Protein AF-A0A086KXJ9-F1 (afdb_monomer)

Organism: NCBI:txid943167

pLDDT: mean 74.33, std 28.57, range [24.48, 98.75]

Foldseek 3Di:
DVVLVVVLVVVLVVQLVLQVDPDDDDDDDDDDDDDDDDDDDDDDDDDDDDDDDDDDDDDDDDDDDDDDDDDDDDDDDDDDDDDDDDDDDDDPPPPPPPVVVVPDPFQWDWDWQWFLVVADAQAWDWGQDLPNPATWIWHQHNVGDIWIWGQADQPHGQGQNPFGQDNQCWTAGPPSRFIARRACQDGPGDPHQFGIGTWDWDQDPRIIITGHHSDHDRGDDAALAFADQDDDAAEAEAEEQESSSVSSLSSCRNSPPNHAYEYEYLAQAHRFYPVVCVVDVPDDGVNGHSDHPCRCCPGSVYHYHYNWDFPDADPVQQWTDTPDPDDIDHGDD

Solvent-accessible surface area (backbone atoms only — not comparable to full-atom values): 20576 Å² total; per-residue (Å²): 128,70,68,67,64,57,48,47,54,52,51,39,50,54,53,50,47,60,62,69,59,93,65,83,86,74,84,88,77,88,85,84,84,87,88,88,88,86,88,84,88,89,84,81,90,80,88,81,82,88,84,88,80,90,84,86,89,82,88,87,88,86,83,89,84,88,85,88,86,83,88,82,87,85,88,86,87,84,92,82,90,86,84,88,81,90,76,83,81,80,80,74,80,72,75,80,74,57,88,75,70,76,78,70,75,72,67,57,44,84,39,78,76,45,52,55,85,80,56,53,64,59,36,57,39,71,41,71,35,79,91,62,78,32,53,31,24,43,35,22,39,78,91,58,55,70,37,28,29,36,22,29,37,42,64,84,56,50,57,41,50,72,29,47,73,47,96,81,56,26,42,30,29,69,85,69,54,28,22,27,33,45,80,76,11,38,51,77,36,38,77,34,85,37,25,26,30,58,28,65,62,47,78,54,97,64,25,38,30,30,44,43,47,88,69,71,54,55,46,35,88,73,70,99,33,52,55,47,95,57,88,49,82,54,27,40,60,34,81,42,46,33,67,58,35,56,49,42,56,46,41,41,26,56,68,63,54,34,40,49,37,37,35,36,12,53,47,87,60,63,31,31,50,63,75,51,53,81,79,38,82,82,64,54,66,86,80,37,39,74,50,58,60,64,51,42,39,73,41,47,50,32,48,72,40,58,64,33,41,76,74,45,75,40,83,87,82,27,33,36,37,39,56,82,89,51,78,63,45,74,43,74,80

Radius of gyration: 28.89 Å; Cα contacts (8 Å, |Δi|>4): 538; chains: 1; bounding box: 58×68×90 Å

InterPro domains:
  IPR017941 Rieske [2Fe-2S] iron-sulphur domain [PF00355] (113-200)
  IPR017941 Rieske [2Fe-2S] iron-sulphur domain [PS51296] (111-210)
  IPR023753 FAD/NAD(P)-binding domain [PF07992] (237-331)
  IPR036188 FAD/NAD(P)-binding domain superfamily [G3DSA:3.50.50.60] (226-333)
  IPR036188 FAD/NAD(P)-binding domain superfamily [SSF51905] (235-326)
  IPR036922 Rieske [2Fe-2S] iron-sulphur domain superfamily [G3DSA:2.102.10.10] (108-220)
  IPR036922 Rieske [2Fe-2S] iron-sulphur domain superfamily [SSF50022] (107-215)
  IPR050446 FAD-dependent Oxidoreductases and Apoptosis Regulators [PTHR43557] (232-323)

Nearest PDB structures (foldseek):
  2yvj-assembly1_B  TM=9.369E-01  e=1.127E-08  Pseudomonas sp.
  1fqt-assembly1_B  TM=8.680E-01  e=2.606E-08  Paraburkholderia xenovorans LB400
  6y8j-assembly1_A-3  TM=7.179E-01  e=2.785E-06  Acinetobacter baumannii
  2ckf-assembly1_E  TM=6.910E-01  e=6.068E-06  Sphingomonas sp. CHY-1
  7v28-assembly1_A  TM=6.888E-01  e=6.068E-06  Comamonas testosteroni KF-1

Secondary structure (DSSP, 8-state):
-HHHHHHHHHHHHHHHHHTT-----------------------------------------------------------------PPPPP--------TTGGGG---EEEEEEEEGGGS-TT-EEEEEEGGGTEEEEEEE-TTS-EEEEESB-TTT--BGGGSEE-TTSEEE-TTT--EEETTT--EEESS--SPPPEE-EEEETTEEEEEEESS--SS-SS-SS-----S---EEEEESSSHHHHHHHHHHHHTT--SEEEEE-SSSS--B-HHHHTT-TT--HHHHBSS-HHIIIIIS-EEEE-S--EEEEETTTTEEEESTTPPPEE---

Sequence (333 aa):
MASLRSQAWRRVAQRAFSHLSSSSPLLSSGLQGLPAAVSVSPTQTREHKSERMFWTKGLCAAALAAGAVSVAVGEGNSRTEGRKLGGSPVFSRAFGRCPRVAACAEKRTATDLGAVEDFQRGGLYELAVNGGKDKVLLSRTADGTFYCTGASCSHYSASLSKGVLTAKRTVTCPLHDAEFDLETGKCVNGPALSAIPTYPVEIKDGRVVAQIPDEVPVRARGVYAKEKRGQNTETFVLLGGGAAAATAAETLRAEGFDGRIVMICEESVPPYDRPVLTKNLNAKLDNILLRPLKALQEDLGVQVLLNSRAVGVDLKTKTVRLEGNAPDVKFDK

Structure (mmCIF, N/CA/C/O backbone):
data_AF-A0A086KXJ9-F1
#
_entry.id   AF-A0A086KXJ9-F1
#
loop_
_atom_site.group_PDB
_atom_site.id
_atom_site.type_symbol
_atom_site.label_atom_id
_atom_site.label_alt_id
_atom_site.label_comp_id
_atom_site.label_asym_id
_atom_site.label_entity_id
_atom_site.label_seq_id
_atom_site.pdbx_PDB_ins_code
_atom_site.Cartn_x
_atom_site.Cartn_y
_atom_site.Cartn_z
_atom_site.occupancy
_atom_site.B_iso_or_equiv
_atom_site.auth_seq_id
_atom_site.auth_comp_id
_atom_site.auth_asym_id
_atom_site.auth_atom_id
_atom_site.pdbx_PDB_model_num
ATOM 1 N N . MET A 1 1 ? -30.145 -6.818 -2.524 1.00 37.41 1 MET A N 1
ATOM 2 C CA . MET A 1 1 ? -29.029 -5.917 -2.136 1.00 37.41 1 MET A CA 1
ATOM 3 C C . MET A 1 1 ? -28.224 -6.367 -0.898 1.00 37.41 1 MET A C 1
ATOM 5 O O . MET A 1 1 ? -27.212 -5.747 -0.607 1.00 37.41 1 MET A O 1
ATOM 9 N N . ALA A 1 2 ? -28.565 -7.476 -0.220 1.00 33.16 2 ALA A N 1
ATOM 10 C CA . ALA A 1 2 ? -27.786 -8.018 0.912 1.00 33.16 2 ALA A CA 1
ATOM 11 C C . ALA A 1 2 ? -26.469 -8.741 0.519 1.00 33.16 2 ALA A C 1
ATOM 13 O O . ALA A 1 2 ? -25.592 -8.938 1.355 1.00 33.16 2 ALA A O 1
ATOM 14 N N . SER A 1 3 ? -26.303 -9.104 -0.761 1.00 43.16 3 SER A N 1
ATOM 15 C CA . SER A 1 3 ? -25.167 -9.903 -1.254 1.00 43.16 3 SER A CA 1
ATOM 16 C C . SER A 1 3 ? -23.830 -9.143 -1.231 1.00 43.16 3 SER A C 1
ATOM 18 O O . SER A 1 3 ? -22.851 -9.648 -0.683 1.00 43.16 3 SER A O 1
ATOM 20 N N . LEU A 1 4 ? -23.798 -7.888 -1.703 1.00 39.78 4 LEU A N 1
ATOM 21 C CA . LEU A 1 4 ? -22.570 -7.076 -1.748 1.00 39.78 4 LEU A CA 1
ATOM 22 C C . LEU A 1 4 ? -22.049 -6.700 -0.344 1.00 39.78 4 LEU A C 1
ATOM 24 O O . LEU A 1 4 ? -20.840 -6.678 -0.126 1.00 39.78 4 LEU A O 1
ATOM 28 N N . ARG A 1 5 ? -22.951 -6.502 0.632 1.00 51.31 5 ARG A N 1
ATOM 29 C CA . ARG A 1 5 ? -22.616 -6.138 2.027 1.00 51.31 5 ARG A CA 1
ATOM 30 C C . ARG A 1 5 ? -21.891 -7.258 2.784 1.00 51.31 5 ARG A C 1
ATOM 32 O O . ARG A 1 5 ? -20.997 -6.993 3.579 1.00 51.31 5 ARG A O 1
ATOM 39 N N . SER A 1 6 ? -22.225 -8.520 2.499 1.00 52.88 6 SER A N 1
ATOM 40 C CA . SER A 1 6 ? -21.567 -9.683 3.118 1.00 52.88 6 SER A CA 1
ATOM 41 C C . SER A 1 6 ? -20.165 -9.960 2.560 1.00 52.88 6 SER A C 1
ATOM 43 O O . SER A 1 6 ? -19.313 -10.509 3.258 1.00 52.88 6 SER A O 1
ATOM 45 N N . GLN A 1 7 ? -19.915 -9.570 1.307 1.00 52.81 7 GLN A N 1
ATOM 46 C CA . GLN A 1 7 ? -18.643 -9.824 0.639 1.00 52.81 7 GLN A CA 1
ATOM 47 C C . GLN A 1 7 ? -17.544 -8.866 1.101 1.00 52.81 7 GLN A C 1
ATOM 49 O O . GLN A 1 7 ? -16.413 -9.310 1.272 1.00 52.81 7 GLN A O 1
ATOM 54 N N . ALA A 1 8 ? -17.871 -7.595 1.363 1.00 50.47 8 ALA A N 1
ATOM 55 C CA . ALA A 1 8 ? -16.911 -6.620 1.882 1.00 50.47 8 ALA A CA 1
ATOM 56 C C . ALA A 1 8 ? -16.337 -7.063 3.239 1.00 50.47 8 ALA A C 1
ATOM 58 O O . ALA A 1 8 ? -15.122 -7.114 3.396 1.00 50.47 8 ALA A O 1
ATOM 59 N N . TRP A 1 9 ? -17.183 -7.506 4.181 1.00 53.53 9 TRP A N 1
ATOM 60 C CA . TRP A 1 9 ? -16.712 -8.049 5.464 1.00 53.53 9 TRP A CA 1
ATOM 61 C C . TRP A 1 9 ? -15.852 -9.304 5.296 1.00 53.53 9 TRP A C 1
ATOM 63 O O . TRP A 1 9 ? -14.798 -9.417 5.915 1.00 53.53 9 TRP A O 1
ATOM 73 N N . ARG A 1 10 ? -16.258 -10.237 4.423 1.00 55.56 10 ARG A N 1
ATOM 74 C CA . ARG A 1 10 ? -15.460 -11.441 4.146 1.00 55.56 10 ARG A CA 1
ATOM 75 C C . ARG A 1 10 ? -14.098 -11.093 3.543 1.00 55.56 10 ARG A C 1
ATOM 77 O O . ARG A 1 10 ? -13.118 -11.710 3.937 1.00 55.56 10 ARG A O 1
ATOM 84 N N . ARG A 1 11 ? -14.018 -10.092 2.659 1.00 58.09 11 ARG A N 1
ATOM 85 C CA . ARG A 1 11 ? -12.754 -9.621 2.067 1.00 58.09 11 ARG A CA 1
ATOM 86 C C . ARG A 1 11 ? -11.880 -8.861 3.066 1.00 58.09 11 ARG A C 1
ATOM 88 O O . ARG A 1 11 ? -10.674 -9.085 3.074 1.00 58.09 11 ARG A O 1
ATOM 95 N N . VAL A 1 12 ? -12.471 -8.037 3.938 1.00 60.66 12 VAL A N 1
ATOM 96 C CA . VAL A 1 12 ? -11.767 -7.380 5.057 1.00 60.66 12 VAL A CA 1
ATOM 97 C C . VAL A 1 12 ? -11.185 -8.426 6.004 1.00 60.66 12 VAL A C 1
ATOM 99 O O . VAL A 1 12 ? -9.996 -8.371 6.295 1.00 60.66 12 VAL A O 1
ATOM 102 N N . ALA A 1 13 ? -11.982 -9.416 6.419 1.00 53.84 13 ALA A N 1
ATOM 103 C CA . ALA A 1 13 ? -11.516 -10.508 7.266 1.00 53.84 13 ALA A CA 1
ATOM 104 C C . ALA A 1 13 ? -10.414 -11.319 6.566 1.00 53.84 13 ALA A C 1
ATOM 106 O O . ALA A 1 13 ? -9.336 -11.481 7.123 1.00 53.84 13 ALA A O 1
ATOM 107 N N . GLN A 1 14 ? -10.623 -11.759 5.321 1.00 55.44 14 GLN A N 1
ATOM 108 C CA . GLN A 1 14 ? -9.622 -12.524 4.565 1.00 55.44 14 GLN A CA 1
ATOM 109 C C . GLN A 1 14 ? -8.289 -11.777 4.421 1.00 55.44 14 GLN A C 1
ATOM 111 O O . GLN A 1 14 ? -7.246 -12.394 4.608 1.00 55.44 14 GLN A O 1
ATOM 116 N N . ARG A 1 15 ? -8.314 -10.463 4.151 1.00 57.81 15 ARG A N 1
ATOM 117 C CA . ARG A 1 15 ? -7.097 -9.642 4.047 1.00 57.81 15 ARG A CA 1
ATOM 118 C C . ARG A 1 15 ? -6.444 -9.396 5.408 1.00 57.81 15 ARG A C 1
ATOM 120 O O . ARG A 1 15 ? -5.236 -9.556 5.538 1.00 57.81 15 ARG A O 1
ATOM 127 N N . ALA A 1 16 ? -7.223 -9.077 6.443 1.00 49.81 16 ALA A N 1
ATOM 128 C CA . ALA A 1 16 ? -6.703 -8.906 7.802 1.00 49.81 16 ALA A CA 1
ATOM 129 C C . ALA A 1 16 ? -6.046 -10.194 8.336 1.00 49.81 16 ALA A C 1
ATOM 131 O O . ALA A 1 16 ? -5.003 -10.121 8.981 1.00 49.81 16 ALA A O 1
ATOM 132 N N . PHE A 1 17 ? -6.610 -11.366 8.020 1.00 39.94 17 PHE A N 1
ATOM 133 C CA . PHE A 1 17 ? -6.050 -12.665 8.401 1.00 39.94 17 PHE A CA 1
ATOM 134 C C . PHE A 1 17 ? -4.835 -13.071 7.555 1.00 39.94 17 PHE A C 1
ATOM 136 O O . PHE A 1 17 ? -3.880 -13.593 8.125 1.00 39.94 17 PHE A O 1
ATOM 143 N N . SER A 1 18 ? -4.791 -12.771 6.247 1.00 41.03 18 SER A N 1
ATOM 144 C CA . SER A 1 18 ? -3.591 -13.037 5.432 1.00 41.03 18 SER A CA 1
ATOM 145 C C . SER A 1 18 ? -2.371 -12.228 5.888 1.00 41.03 18 SER A C 1
ATOM 147 O O . SER A 1 18 ? -1.246 -12.682 5.727 1.00 41.03 18 SER A O 1
ATOM 149 N N . HIS A 1 19 ? -2.580 -11.067 6.522 1.00 43.34 19 HIS A N 1
ATOM 150 C CA . HIS A 1 19 ? -1.508 -10.286 7.152 1.00 43.34 19 HIS A CA 1
ATOM 151 C C . HIS A 1 19 ? -0.985 -10.875 8.475 1.00 43.34 19 HIS A C 1
ATOM 153 O O . HIS A 1 19 ? 0.052 -10.430 8.959 1.00 43.34 19 HIS A O 1
ATOM 159 N N . LEU A 1 20 ? -1.693 -11.839 9.073 1.00 38.09 20 LEU A N 1
ATOM 160 C CA . LEU A 1 20 ? -1.360 -12.431 10.375 1.00 38.09 20 LEU A CA 1
ATOM 161 C C . LEU A 1 20 ? -0.849 -13.874 10.267 1.00 38.09 20 LEU A C 1
ATOM 163 O O . LEU A 1 20 ? -0.218 -14.358 11.202 1.00 38.09 20 LEU A O 1
ATOM 167 N N . SER A 1 21 ? -1.101 -14.568 9.153 1.00 32.66 21 SER A N 1
ATOM 168 C CA . SER A 1 21 ? -0.752 -15.981 8.991 1.00 32.66 21 SER A CA 1
ATOM 169 C C . SER A 1 21 ? 0.393 -16.200 7.995 1.00 32.66 21 SER A C 1
ATOM 171 O O . SER A 1 21 ? 0.182 -16.7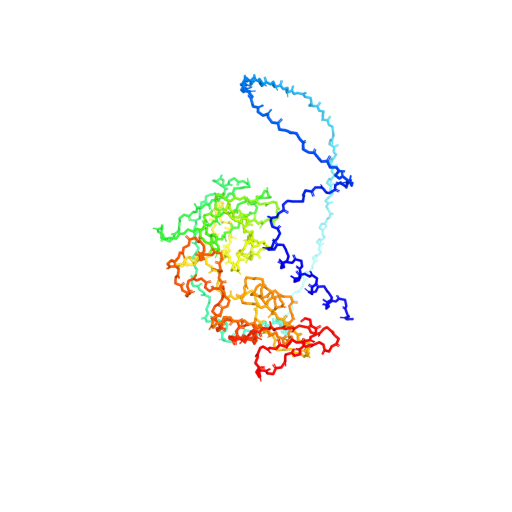32 6.906 1.00 32.66 21 SER A O 1
ATOM 173 N N . SER A 1 22 ? 1.624 -15.864 8.383 1.00 33.06 22 SER A N 1
ATOM 174 C CA . SER A 1 22 ? 2.817 -16.560 7.879 1.00 33.06 22 SER A CA 1
ATOM 175 C C . SER A 1 22 ? 3.220 -17.632 8.895 1.00 33.06 22 SER A C 1
ATOM 177 O O . SER A 1 22 ? 4.199 -17.540 9.630 1.00 33.06 22 SER A O 1
ATOM 179 N N . SER A 1 23 ? 2.394 -18.668 8.995 1.00 32.19 23 SER A N 1
ATOM 180 C CA . SER A 1 23 ? 2.736 -19.890 9.722 1.00 32.19 23 SER A CA 1
ATOM 181 C C . SER A 1 23 ? 2.237 -21.064 8.896 1.00 32.19 23 SER A C 1
ATOM 183 O O . SER A 1 23 ? 1.037 -21.200 8.665 1.00 32.19 23 SER A O 1
ATOM 185 N N . SER A 1 24 ? 3.174 -21.865 8.394 1.00 31.47 24 SER A N 1
ATOM 186 C CA . SER A 1 24 ? 2.908 -23.061 7.597 1.00 31.47 24 SER A CA 1
ATOM 187 C C . SER A 1 24 ? 1.930 -24.003 8.315 1.00 31.47 24 SER A C 1
ATOM 189 O O . SER A 1 24 ? 2.081 -24.217 9.520 1.00 31.47 24 SER A O 1
ATOM 191 N N . PRO A 1 25 ? 0.955 -24.613 7.618 1.00 30.27 25 PRO A N 1
ATOM 192 C CA . PRO A 1 25 ? 0.078 -25.596 8.234 1.00 30.27 25 PRO A CA 1
ATOM 193 C C . PRO A 1 25 ? 0.849 -26.910 8.414 1.00 30.27 25 PRO A C 1
ATOM 195 O O . PRO A 1 25 ? 1.150 -27.603 7.443 1.00 30.27 25 PRO A O 1
ATOM 198 N N . LEU A 1 26 ? 1.176 -27.262 9.658 1.00 28.64 26 LEU A N 1
ATOM 199 C CA . LEU A 1 26 ? 1.527 -28.638 10.002 1.00 28.64 26 LEU A CA 1
ATOM 200 C C . LEU A 1 26 ? 0.234 -29.449 10.128 1.00 28.64 26 LEU A C 1
ATOM 202 O O . LEU A 1 26 ? -0.698 -29.051 10.827 1.00 28.64 26 LEU A O 1
ATOM 206 N N . LEU A 1 27 ? 0.189 -30.572 9.410 1.00 30.84 27 LEU A N 1
ATOM 207 C CA . LEU A 1 27 ? -0.899 -31.542 9.441 1.00 30.84 27 LEU A CA 1
ATOM 208 C C . LEU A 1 27 ? -1.156 -32.019 10.878 1.00 30.84 27 LEU A C 1
ATOM 210 O O . LEU A 1 27 ? -0.259 -32.557 11.525 1.00 30.84 27 LEU A O 1
ATOM 214 N N . SER A 1 28 ? -2.398 -31.904 11.345 1.00 29.92 28 SER A N 1
ATOM 215 C CA . SER A 1 28 ? -2.873 -32.619 12.525 1.00 29.92 28 SER A CA 1
ATOM 216 C C . SER A 1 28 ? -3.385 -34.002 12.113 1.00 29.92 28 SER A C 1
ATOM 218 O O . SER A 1 28 ? -4.416 -34.146 11.461 1.00 29.92 28 SER A O 1
ATOM 220 N N . SER A 1 29 ? -2.659 -35.042 12.516 1.00 31.69 29 SER A N 1
ATOM 221 C CA . SER A 1 29 ? -3.221 -36.380 12.707 1.00 31.69 29 SER A CA 1
ATOM 222 C C . SER A 1 29 ? -3.212 -36.652 14.208 1.00 31.69 29 SER A C 1
ATOM 224 O O . SER A 1 29 ? -2.220 -36.402 14.888 1.00 31.69 29 SER A O 1
ATOM 226 N N . GLY A 1 30 ? -4.371 -37.028 14.744 1.00 28.89 30 GLY A N 1
ATOM 227 C CA . GLY A 1 30 ? -4.544 -37.287 16.167 1.00 28.89 30 GLY A CA 1
ATOM 228 C C . GLY A 1 30 ? -3.970 -38.635 16.585 1.00 28.89 30 GLY A C 1
ATOM 229 O O . GLY A 1 30 ? -3.887 -39.543 15.767 1.00 28.89 30 GLY A O 1
ATOM 230 N N . LEU A 1 31 ? -3.647 -38.761 17.873 1.00 30.27 31 LEU A N 1
ATOM 231 C CA . LEU A 1 31 ? -3.920 -39.939 18.703 1.00 30.27 31 LEU A CA 1
ATOM 232 C C . LEU A 1 31 ? -3.578 -39.646 20.172 1.00 30.27 31 LEU A C 1
ATOM 234 O O . LEU A 1 31 ? -2.753 -38.796 20.496 1.00 30.27 31 LEU A O 1
ATOM 238 N N . GLN A 1 32 ? -4.329 -40.310 21.041 1.00 32.41 32 GLN A N 1
ATOM 239 C CA . GLN A 1 32 ? -4.427 -40.147 22.488 1.00 32.41 32 GLN A CA 1
ATOM 240 C C . GLN A 1 32 ? -3.289 -40.870 23.238 1.00 32.41 32 GLN A C 1
ATOM 242 O O . GLN A 1 32 ? -2.779 -41.869 22.746 1.00 32.41 32 GLN A O 1
ATOM 247 N N . GLY A 1 33 ? -3.020 -40.447 24.483 1.00 28.00 33 GLY A N 1
ATOM 248 C CA . GLY A 1 33 ? -2.591 -41.344 25.573 1.00 28.00 33 GLY A CA 1
ATOM 249 C C . GLY A 1 33 ? -1.093 -41.403 25.924 1.00 28.00 33 GLY A C 1
ATOM 250 O O . GLY A 1 33 ? -0.292 -41.969 25.196 1.00 28.00 33 GLY A O 1
ATOM 251 N N . LEU A 1 34 ? -0.753 -40.864 27.103 1.00 28.73 34 LEU A N 1
ATOM 252 C CA . LEU A 1 34 ? 0.481 -41.060 27.905 1.00 28.73 34 LEU A CA 1
ATOM 253 C C . LEU A 1 34 ? 0.565 -42.509 28.489 1.00 28.73 34 LEU A C 1
ATOM 255 O O . LEU A 1 34 ? -0.439 -43.209 28.344 1.00 28.73 34 LEU A O 1
ATOM 259 N N . PRO A 1 35 ? 1.618 -42.969 29.237 1.00 44.12 35 PRO A N 1
ATOM 260 C CA . PRO A 1 35 ? 2.733 -42.224 29.863 1.00 44.12 35 PRO A CA 1
ATOM 261 C C . PRO A 1 35 ? 4.144 -42.896 29.897 1.00 44.12 35 PRO A C 1
ATOM 263 O O . PRO A 1 35 ? 4.336 -44.053 29.542 1.00 44.12 35 PRO A O 1
ATOM 266 N N . ALA A 1 36 ? 5.070 -42.143 30.516 1.00 28.89 36 ALA A N 1
ATOM 267 C CA . ALA A 1 36 ? 6.208 -42.554 31.361 1.00 28.89 36 ALA A CA 1
ATOM 268 C C . ALA A 1 36 ? 7.622 -42.678 30.750 1.00 28.89 36 ALA A C 1
ATOM 270 O O . ALA A 1 36 ? 7.848 -43.137 29.639 1.00 28.89 36 ALA A O 1
ATOM 271 N N . ALA A 1 37 ? 8.567 -42.185 31.555 1.00 28.78 37 ALA A N 1
ATOM 272 C CA . ALA A 1 37 ? 9.951 -41.835 31.265 1.00 28.78 37 ALA A CA 1
ATOM 273 C C . ALA A 1 37 ? 10.938 -43.007 31.355 1.00 28.78 37 ALA A C 1
ATOM 275 O O . ALA A 1 37 ? 10.789 -43.838 32.243 1.00 28.78 37 ALA A O 1
ATOM 276 N N . VAL A 1 38 ? 12.015 -42.963 30.556 1.00 28.52 38 VAL A N 1
ATOM 277 C CA . VAL A 1 38 ? 13.346 -43.529 30.867 1.00 28.52 38 VAL A CA 1
ATOM 278 C C . VAL A 1 38 ? 14.429 -42.660 30.204 1.00 28.52 38 VAL A C 1
ATOM 280 O O . VAL A 1 38 ? 14.225 -42.083 29.139 1.00 28.52 38 VAL A O 1
ATOM 283 N N . SER A 1 39 ? 15.552 -42.524 30.901 1.00 25.84 39 SER A N 1
ATOM 284 C CA . SER A 1 39 ? 16.718 -41.676 30.653 1.00 25.84 39 SER A CA 1
ATOM 285 C C . SER A 1 39 ? 17.832 -42.341 29.811 1.00 25.84 39 SER A C 1
ATOM 287 O O . SER A 1 39 ? 17.746 -43.512 29.466 1.00 25.84 39 SER A O 1
ATOM 289 N N . VAL A 1 40 ? 18.900 -41.547 29.599 1.00 27.92 40 VAL A N 1
ATOM 290 C CA . VAL A 1 40 ? 20.316 -41.806 29.216 1.00 27.92 40 VAL A CA 1
ATOM 291 C C . VAL A 1 40 ? 20.758 -41.942 27.736 1.00 27.92 40 VAL A C 1
ATOM 293 O O . VAL A 1 40 ? 20.770 -43.017 27.158 1.00 27.92 40 VAL A O 1
ATOM 296 N N . SER A 1 41 ? 21.312 -40.815 27.249 1.00 27.11 41 SER A N 1
ATOM 297 C CA . SER A 1 41 ? 22.708 -40.597 26.784 1.00 27.11 41 SER A CA 1
ATOM 298 C C . SER A 1 41 ? 23.205 -41.022 25.380 1.00 27.11 41 SER A C 1
ATOM 300 O O . SER A 1 41 ? 22.682 -41.950 24.777 1.00 27.11 41 SER A O 1
ATOM 302 N N . PRO A 1 42 ? 24.229 -40.309 24.837 1.00 42.31 42 PRO A N 1
ATOM 303 C CA . PRO A 1 42 ? 24.417 -40.090 23.398 1.00 42.31 42 PRO A CA 1
ATOM 304 C C . PRO A 1 42 ? 25.627 -40.831 22.806 1.00 42.31 42 PRO A C 1
ATOM 306 O O . PRO A 1 42 ? 26.581 -41.125 23.522 1.00 42.31 42 PRO A O 1
ATOM 309 N N . THR A 1 43 ? 25.666 -41.030 21.481 1.00 28.28 43 THR A N 1
ATOM 310 C CA . THR A 1 43 ? 26.936 -41.081 20.723 1.00 28.28 43 THR A CA 1
ATOM 311 C C . THR A 1 43 ? 26.761 -40.999 19.195 1.00 28.28 43 THR A C 1
ATOM 313 O O . THR A 1 43 ? 25.940 -41.685 18.603 1.00 28.28 43 THR A O 1
ATOM 316 N N . GLN A 1 44 ? 27.636 -40.172 18.609 1.00 29.62 44 GLN A N 1
ATOM 317 C CA . GLN A 1 44 ? 28.324 -40.278 17.310 1.00 29.62 44 GLN A CA 1
ATOM 318 C C . GLN A 1 44 ? 27.577 -40.131 15.967 1.00 29.62 44 GLN A C 1
ATOM 320 O O . GLN A 1 44 ? 27.020 -41.056 15.394 1.00 29.62 44 GLN A O 1
ATOM 325 N N . THR A 1 45 ? 27.746 -38.927 15.408 1.00 29.66 45 THR A N 1
ATOM 326 C CA . THR A 1 45 ? 28.399 -38.627 14.114 1.00 29.66 45 THR A CA 1
ATOM 327 C C . THR A 1 45 ? 28.652 -39.777 13.125 1.00 29.66 45 THR A C 1
ATOM 329 O O . THR A 1 45 ? 29.472 -40.652 13.400 1.00 29.66 45 THR A O 1
ATOM 332 N N . ARG A 1 46 ? 28.189 -39.607 11.878 1.00 27.42 46 ARG A N 1
ATOM 333 C CA . ARG A 1 46 ? 29.083 -39.643 10.704 1.00 27.42 46 ARG A CA 1
ATOM 334 C C . ARG A 1 46 ? 28.432 -39.052 9.453 1.00 27.42 46 ARG A C 1
ATOM 336 O O . ARG A 1 46 ? 27.309 -39.384 9.095 1.00 27.42 46 ARG A O 1
ATOM 343 N N . GLU A 1 47 ? 29.197 -38.187 8.802 1.00 30.67 47 GLU A N 1
ATOM 344 C CA . GLU A 1 47 ? 29.034 -37.735 7.423 1.00 30.67 47 GLU A CA 1
ATOM 345 C C . GLU A 1 47 ? 29.109 -38.916 6.442 1.00 30.67 47 GLU A C 1
ATOM 347 O O . GLU A 1 47 ? 29.819 -39.881 6.714 1.00 30.67 47 GLU A O 1
ATOM 352 N N . HIS A 1 48 ? 28.483 -38.795 5.265 1.00 28.41 48 HIS A N 1
ATOM 353 C CA . HIS A 1 48 ? 29.197 -38.912 3.984 1.00 28.41 48 HIS A CA 1
ATOM 354 C C . HIS A 1 48 ? 28.318 -38.528 2.775 1.00 28.41 48 HIS A C 1
ATOM 356 O O . HIS A 1 48 ? 27.251 -39.082 2.541 1.00 28.41 48 HIS A O 1
ATOM 362 N N . LYS A 1 49 ? 28.845 -37.551 2.026 1.00 27.09 49 LYS A N 1
ATOM 363 C CA . LYS A 1 49 ? 28.940 -37.418 0.559 1.00 27.09 49 LYS A CA 1
ATOM 364 C C . LYS A 1 49 ? 27.852 -37.996 -0.368 1.00 27.09 49 LYS A C 1
ATOM 366 O O . LYS A 1 49 ? 27.734 -39.195 -0.557 1.00 27.09 49 LYS A O 1
ATOM 371 N N . SER A 1 50 ? 27.226 -37.046 -1.071 1.00 30.39 50 SER A N 1
ATOM 372 C CA . SER A 1 50 ? 27.188 -36.873 -2.536 1.00 30.39 50 SER A CA 1
ATOM 373 C C . SER A 1 50 ? 27.132 -38.102 -3.443 1.00 30.39 50 SER A C 1
ATOM 375 O O . SER A 1 50 ? 28.110 -38.834 -3.514 1.00 30.39 50 SER A O 1
ATOM 377 N N . GLU A 1 51 ? 26.144 -38.112 -4.343 1.00 30.23 51 GLU A N 1
ATOM 378 C CA . GLU A 1 51 ? 26.408 -38.272 -5.777 1.00 30.23 51 GLU A CA 1
ATOM 379 C C . GLU A 1 51 ? 25.248 -37.760 -6.645 1.00 30.23 51 GLU A C 1
ATOM 381 O O . GLU A 1 51 ? 24.069 -37.924 -6.339 1.00 30.23 51 GLU A O 1
ATOM 386 N N . ARG A 1 52 ? 25.630 -37.063 -7.721 1.00 30.91 52 ARG A N 1
ATOM 387 C CA . ARG A 1 52 ? 24.783 -36.587 -8.816 1.00 30.91 52 ARG A CA 1
ATOM 388 C C . ARG A 1 52 ? 24.565 -37.744 -9.786 1.00 30.91 52 ARG A C 1
ATOM 390 O O . ARG A 1 52 ? 25.541 -38.382 -10.161 1.00 30.91 52 ARG A O 1
ATOM 397 N N . MET A 1 53 ? 23.359 -37.893 -10.327 1.00 28.44 53 MET A N 1
ATOM 398 C CA . MET A 1 53 ? 23.187 -38.514 -11.640 1.00 28.44 53 MET A CA 1
ATOM 399 C C . MET A 1 53 ? 22.209 -37.723 -12.501 1.00 28.44 53 MET A C 1
ATOM 401 O O . MET A 1 53 ? 21.065 -37.466 -12.138 1.00 28.44 53 MET A O 1
ATOM 405 N N . PHE A 1 54 ? 22.739 -37.337 -13.656 1.00 26.75 54 PHE A N 1
ATOM 406 C CA . PHE A 1 54 ? 22.042 -36.895 -14.849 1.00 26.75 54 PHE A CA 1
ATOM 407 C C . PHE A 1 54 ? 21.151 -38.012 -15.390 1.00 26.75 54 PHE A C 1
ATOM 409 O O . PHE A 1 54 ? 21.639 -39.124 -15.541 1.00 26.75 54 PHE A O 1
ATOM 416 N N . TRP A 1 55 ? 19.940 -37.678 -15.839 1.00 24.59 55 TRP A N 1
ATOM 417 C CA . TRP A 1 55 ? 19.340 -38.314 -17.014 1.00 24.59 55 TRP A CA 1
ATOM 418 C C . TRP A 1 55 ? 18.686 -37.236 -17.881 1.00 24.59 55 TRP A C 1
ATOM 420 O O . TRP A 1 55 ? 17.836 -36.470 -17.439 1.00 24.59 55 TRP A O 1
ATOM 430 N N . THR A 1 56 ? 19.146 -37.162 -19.127 1.00 28.88 56 THR A N 1
ATOM 431 C CA . THR A 1 56 ? 18.505 -36.440 -20.225 1.00 28.88 56 THR A CA 1
ATOM 432 C C . THR A 1 56 ? 17.877 -37.461 -21.170 1.00 28.88 56 THR A C 1
ATOM 434 O O . THR A 1 56 ? 18.383 -38.574 -21.296 1.00 28.88 56 THR A O 1
ATOM 437 N N . LYS A 1 57 ? 16.868 -36.973 -21.904 1.00 28.88 57 LYS A N 1
ATOM 438 C CA . LYS A 1 57 ? 16.303 -37.436 -23.190 1.00 28.88 57 LYS A CA 1
ATOM 439 C C . LYS A 1 57 ? 14.955 -38.165 -23.150 1.00 28.88 57 LYS A C 1
ATOM 441 O O . LYS A 1 57 ? 14.751 -39.114 -22.409 1.00 28.88 57 LYS A O 1
ATOM 446 N N . GLY A 1 58 ? 14.098 -37.714 -24.076 1.00 27.53 58 GLY A N 1
ATOM 447 C CA . GLY A 1 58 ? 12.842 -38.329 -24.518 1.00 27.53 58 GLY A CA 1
ATOM 448 C C . GLY A 1 58 ? 11.718 -37.291 -24.633 1.00 27.53 58 GLY A C 1
ATOM 449 O O . GLY A 1 58 ? 10.884 -37.209 -23.747 1.00 27.5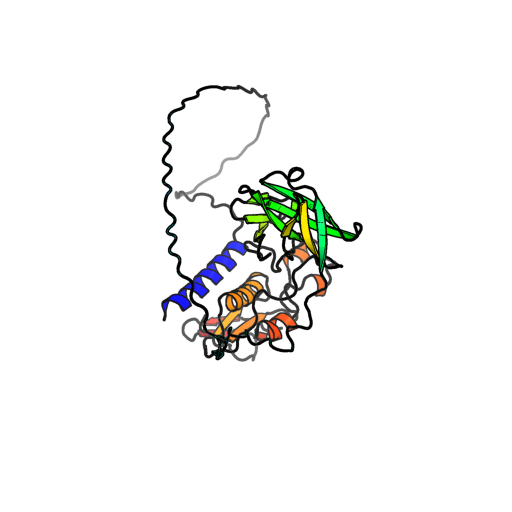3 58 GLY A O 1
ATOM 450 N N . LEU A 1 59 ? 11.782 -36.292 -25.523 1.00 30.00 59 LEU A N 1
ATOM 451 C CA . LEU A 1 59 ? 11.227 -36.314 -26.894 1.00 30.00 59 LEU A CA 1
ATOM 452 C C . LEU A 1 59 ? 9.962 -37.175 -27.092 1.00 30.00 59 LEU A C 1
ATOM 454 O O . LEU A 1 59 ? 10.047 -38.393 -27.200 1.00 30.00 59 LEU A O 1
ATOM 458 N N . CYS A 1 60 ? 8.825 -36.500 -27.290 1.00 24.81 60 CYS A N 1
ATOM 459 C CA . CYS A 1 60 ? 7.815 -36.862 -28.287 1.00 24.81 60 CYS A CA 1
ATOM 460 C C . CYS A 1 60 ? 7.115 -35.588 -28.785 1.00 24.81 60 CYS A C 1
ATOM 462 O O . CYS A 1 60 ? 6.690 -34.747 -27.996 1.00 24.81 60 CYS A O 1
ATOM 464 N N . ALA A 1 61 ? 7.050 -35.457 -30.107 1.00 27.31 61 ALA A N 1
ATOM 465 C CA . ALA A 1 61 ? 6.424 -34.380 -30.860 1.00 27.31 61 ALA A CA 1
ATOM 466 C C . ALA A 1 61 ? 5.240 -34.941 -31.660 1.00 27.31 61 ALA A C 1
ATOM 468 O O . ALA A 1 61 ? 5.333 -36.069 -32.136 1.00 27.31 61 ALA A O 1
ATOM 469 N N . ALA A 1 62 ? 4.181 -34.141 -31.821 1.00 28.94 62 ALA A N 1
ATOM 470 C CA . ALA A 1 62 ? 3.144 -34.154 -32.873 1.00 28.94 62 ALA A CA 1
ATOM 471 C C . ALA A 1 62 ? 2.003 -33.225 -32.387 1.00 28.94 62 ALA A C 1
ATOM 473 O O . ALA A 1 62 ? 1.714 -33.218 -31.198 1.00 28.94 62 ALA A O 1
ATOM 474 N N . ALA A 1 63 ? 1.297 -32.408 -33.167 1.00 27.62 63 ALA A N 1
ATOM 475 C CA . ALA A 1 63 ? 1.250 -32.163 -34.600 1.00 27.62 63 ALA A CA 1
ATOM 476 C C . ALA A 1 63 ? 0.635 -30.765 -34.851 1.00 27.62 63 ALA A C 1
ATOM 478 O O . ALA A 1 63 ? -0.050 -30.205 -33.996 1.00 27.62 63 ALA A O 1
ATOM 479 N N . LEU A 1 64 ? 0.891 -30.233 -36.047 1.00 27.38 64 LEU A N 1
ATOM 480 C CA . LEU A 1 64 ? 0.305 -29.023 -36.627 1.00 27.38 64 LEU A CA 1
ATOM 481 C C . LEU A 1 64 ? -1.200 -29.162 -36.912 1.00 27.38 64 LEU A C 1
ATOM 483 O O . LEU A 1 64 ? -1.637 -30.212 -37.374 1.00 27.38 64 LEU A O 1
ATOM 487 N N . ALA A 1 65 ? -1.931 -28.047 -36.826 1.00 28.88 65 ALA A N 1
ATOM 488 C CA . ALA A 1 65 ? -2.986 -27.710 -37.785 1.00 28.88 65 ALA A CA 1
ATOM 489 C C . ALA A 1 65 ? -3.189 -26.185 -37.841 1.00 28.88 65 ALA A C 1
ATOM 491 O O . ALA A 1 65 ? -3.482 -25.539 -36.838 1.00 28.88 65 ALA A O 1
ATOM 492 N N . ALA A 1 66 ? -2.992 -25.629 -39.035 1.00 28.61 66 ALA A N 1
ATOM 493 C CA . ALA A 1 66 ? -3.258 -24.247 -39.400 1.00 28.61 66 ALA A CA 1
ATOM 494 C C . ALA A 1 66 ? -4.736 -24.058 -39.783 1.00 28.61 66 ALA A C 1
ATOM 496 O O . ALA A 1 66 ? -5.366 -24.973 -40.311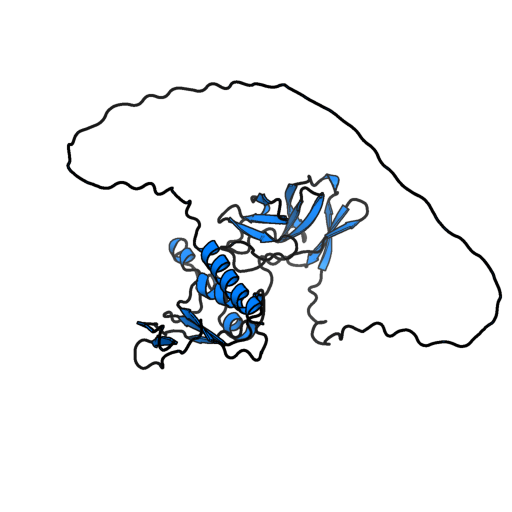 1.00 28.61 66 ALA A O 1
ATOM 497 N N . GLY A 1 67 ? -5.260 -22.849 -39.585 1.00 26.44 67 GLY A N 1
ATOM 498 C CA . GLY A 1 67 ? -6.577 -22.440 -40.067 1.00 26.44 67 GLY A CA 1
ATOM 499 C C . GLY A 1 67 ? -6.691 -20.920 -40.090 1.00 26.44 67 GLY A C 1
ATOM 500 O O . GLY A 1 67 ? -7.074 -20.310 -39.097 1.00 26.44 67 GLY A O 1
ATOM 501 N N . ALA A 1 68 ? -6.315 -20.317 -41.217 1.00 26.61 68 ALA A N 1
ATOM 502 C CA . ALA A 1 68 ? -6.583 -18.921 -41.539 1.00 26.61 68 ALA A CA 1
ATOM 503 C C . ALA A 1 68 ? -7.938 -18.811 -42.254 1.00 26.61 68 ALA A C 1
ATOM 505 O O . ALA A 1 68 ? -8.234 -19.614 -43.136 1.00 26.61 68 ALA A O 1
ATOM 506 N N . VAL A 1 69 ? -8.722 -17.785 -41.919 1.00 25.88 69 VAL A N 1
ATOM 507 C CA . VAL A 1 69 ? -9.837 -17.297 -42.742 1.00 25.88 69 VAL A CA 1
ATOM 508 C C . VAL A 1 69 ? -9.710 -15.777 -42.838 1.00 25.88 69 VAL A C 1
ATOM 510 O O . VAL A 1 69 ? -9.452 -15.092 -41.851 1.00 25.88 69 VAL A O 1
ATOM 513 N N . SER A 1 70 ? -9.837 -15.269 -44.058 1.00 24.98 70 SER A N 1
ATOM 514 C CA . SER A 1 70 ? -9.894 -13.856 -44.444 1.00 24.98 70 SER A CA 1
ATOM 515 C C . SER A 1 70 ? -11.067 -13.654 -45.412 1.00 24.98 70 SER A C 1
ATOM 517 O O . SER A 1 70 ? -11.754 -14.618 -45.737 1.00 24.98 70 SER A O 1
ATOM 519 N N . VAL A 1 71 ? -11.193 -12.411 -45.905 1.00 26.38 71 VAL A N 1
ATOM 520 C CA . VAL A 1 71 ? -12.122 -11.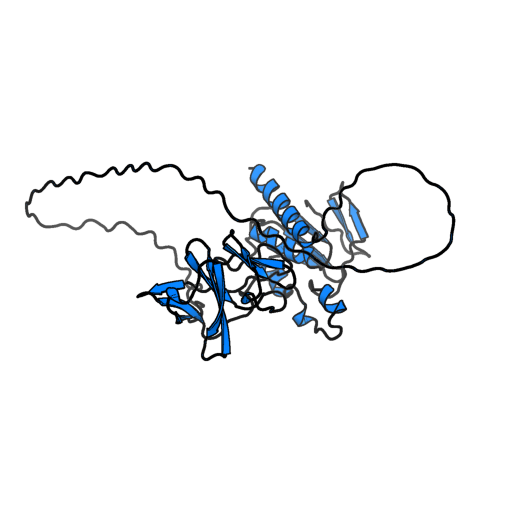830 -46.906 1.00 26.38 71 VAL A CA 1
ATOM 521 C C . VAL A 1 71 ? -13.487 -11.409 -46.298 1.00 26.38 71 VAL A C 1
ATOM 523 O O . VAL A 1 71 ? -14.037 -12.126 -45.479 1.00 26.38 71 VAL A O 1
ATOM 526 N N . ALA A 1 72 ? -14.093 -10.243 -46.573 1.00 27.14 72 ALA A N 1
ATOM 527 C CA . ALA A 1 72 ? -13.950 -9.317 -47.695 1.00 27.14 72 ALA A CA 1
ATOM 528 C C . ALA A 1 72 ? -14.364 -7.866 -47.372 1.00 27.14 72 ALA A C 1
ATOM 530 O O . ALA A 1 72 ? -15.193 -7.605 -46.505 1.00 27.14 72 ALA A O 1
ATOM 531 N N . VAL A 1 73 ? -13.793 -6.961 -48.168 1.00 25.95 73 VAL A N 1
ATOM 532 C CA . VAL A 1 73 ? -14.117 -5.542 -48.370 1.00 25.95 73 VAL A CA 1
ATOM 533 C C . VAL A 1 73 ? -15.344 -5.411 -49.284 1.00 25.95 73 VAL A C 1
ATOM 535 O O . VAL A 1 73 ? -15.520 -6.225 -50.188 1.00 25.95 73 VAL A O 1
ATOM 538 N N . GLY A 1 74 ? -16.151 -4.365 -49.092 1.00 24.48 74 GLY A N 1
ATOM 539 C CA . GLY A 1 74 ? -17.159 -3.921 -50.056 1.00 24.48 74 GLY A CA 1
ATOM 540 C C . GLY A 1 74 ? -17.056 -2.413 -50.287 1.00 24.48 74 GLY A C 1
ATOM 541 O O . GLY A 1 74 ? -17.331 -1.631 -49.381 1.00 24.48 74 GLY A O 1
ATOM 542 N N . GLU A 1 75 ? -16.647 -2.023 -51.494 1.00 28.73 75 GLU A N 1
ATOM 543 C CA . GLU A 1 75 ? -16.720 -0.658 -52.024 1.00 28.73 75 GLU A CA 1
ATOM 544 C C . GLU A 1 75 ? -18.073 -0.414 -52.713 1.00 28.73 75 GLU A C 1
ATOM 546 O O . GLU A 1 75 ? -18.631 -1.303 -53.354 1.00 28.73 75 GLU A O 1
ATOM 551 N N . GLY A 1 76 ? -18.569 0.823 -52.633 1.00 27.69 76 GLY A N 1
ATOM 552 C CA . GLY A 1 76 ? -19.706 1.323 -53.406 1.00 27.69 76 GLY A CA 1
ATOM 553 C C . GLY A 1 76 ? -19.665 2.850 -53.480 1.00 27.69 76 GLY A C 1
ATOM 554 O O . GLY A 1 76 ? -19.740 3.531 -52.462 1.00 27.69 76 GLY A O 1
ATOM 555 N N . ASN A 1 77 ? -19.491 3.372 -54.693 1.00 28.69 77 ASN A N 1
ATOM 556 C CA . ASN A 1 77 ? -19.206 4.764 -55.046 1.00 28.69 77 ASN A CA 1
ATOM 557 C C . ASN A 1 77 ? -20.457 5.448 -55.631 1.00 28.69 77 ASN A C 1
ATOM 559 O O . ASN A 1 77 ? -21.107 4.850 -56.483 1.00 28.69 77 ASN A O 1
ATOM 563 N N . SER A 1 78 ? -20.730 6.712 -55.284 1.00 29.94 78 SER A N 1
ATOM 564 C CA . SER A 1 78 ? -21.344 7.680 -56.215 1.00 29.94 78 SER A CA 1
ATOM 565 C C . SER A 1 78 ? -21.247 9.120 -55.693 1.00 29.94 78 SER A C 1
ATOM 567 O O . SER A 1 78 ? -21.719 9.439 -54.603 1.00 29.94 78 SER A O 1
ATOM 569 N N . ARG A 1 79 ? -20.655 9.992 -56.518 1.00 29.52 79 ARG A N 1
ATOM 570 C CA . ARG A 1 79 ? -20.623 11.458 -56.399 1.00 29.52 79 ARG A CA 1
ATOM 571 C C . ARG A 1 79 ? -21.999 12.070 -56.687 1.00 29.52 79 ARG A C 1
ATOM 573 O O . ARG A 1 79 ? -22.582 11.702 -57.696 1.00 29.52 79 ARG A O 1
ATOM 580 N N . THR A 1 80 ? -22.381 13.109 -55.940 1.00 32.53 80 THR A N 1
ATOM 581 C CA . THR A 1 80 ? -22.950 14.369 -56.473 1.00 32.53 80 THR A CA 1
ATOM 582 C C . THR A 1 80 ? -22.755 15.497 -55.456 1.00 32.53 80 THR A C 1
ATOM 584 O O . THR A 1 80 ? -23.028 15.327 -54.270 1.00 32.53 80 THR A O 1
ATOM 587 N N . GLU A 1 81 ? -22.265 16.639 -55.936 1.00 29.86 81 GLU A N 1
ATOM 588 C CA . GLU A 1 81 ? -22.107 17.904 -55.213 1.00 29.86 81 GLU A CA 1
ATOM 589 C C . GLU A 1 81 ? -23.457 18.531 -54.823 1.00 29.86 81 GLU A C 1
ATOM 591 O O . GLU A 1 81 ? -24.444 18.402 -55.541 1.00 29.86 81 GLU A O 1
ATOM 596 N N . GLY A 1 82 ? -23.489 19.285 -53.717 1.00 28.86 82 GLY A N 1
ATOM 597 C CA . GLY A 1 82 ? -24.650 20.093 -53.327 1.00 28.86 82 GLY A CA 1
ATOM 598 C C . GLY A 1 82 ? -24.542 20.634 -51.902 1.00 28.86 82 GLY A C 1
ATOM 599 O O . GLY A 1 82 ? -24.577 19.890 -50.935 1.00 28.86 82 GLY A O 1
ATOM 600 N N . ARG A 1 83 ? -24.355 21.943 -51.764 1.00 28.11 83 ARG A N 1
ATOM 601 C CA . ARG A 1 83 ? -23.782 22.652 -50.609 1.00 28.11 83 ARG A CA 1
ATOM 602 C C . ARG A 1 83 ? -24.841 23.158 -49.598 1.00 28.11 83 ARG A C 1
ATOM 604 O O . ARG A 1 83 ? -25.827 23.740 -50.028 1.00 28.11 83 ARG A O 1
ATOM 611 N N . LYS A 1 84 ? -24.484 23.111 -48.293 1.00 28.17 84 LYS A N 1
ATOM 612 C CA . LYS A 1 84 ? -25.019 23.845 -47.099 1.00 28.17 84 LYS A CA 1
ATOM 613 C C . LYS A 1 84 ? -26.414 23.400 -46.599 1.00 28.17 84 LYS A C 1
ATOM 615 O O . LYS A 1 84 ? -27.338 23.295 -47.381 1.00 28.17 84 LYS A O 1
ATOM 620 N N . LEU A 1 85 ? -26.651 23.129 -45.309 1.00 34.22 85 LEU A N 1
ATOM 621 C CA . LEU A 1 85 ? -26.406 23.943 -44.105 1.00 34.22 85 LEU A CA 1
ATOM 622 C C . LEU A 1 85 ? -26.102 23.059 -42.871 1.00 34.22 85 LEU A C 1
ATOM 624 O O . LEU A 1 85 ? -26.585 21.937 -42.764 1.00 34.22 85 LEU A O 1
ATOM 628 N N . GLY A 1 86 ? -25.262 23.573 -41.966 1.00 27.69 86 GLY A N 1
ATOM 629 C CA . GLY A 1 86 ? -24.619 22.835 -40.876 1.00 27.69 86 GLY A CA 1
ATOM 630 C C . GLY A 1 86 ? -25.559 22.324 -39.782 1.00 27.69 86 GLY A C 1
ATOM 631 O O . GLY A 1 86 ? -26.283 23.096 -39.158 1.00 27.69 86 GLY A O 1
ATOM 632 N N . GLY A 1 87 ? -25.473 21.017 -39.531 1.00 28.19 87 GLY A N 1
ATOM 633 C CA . GLY A 1 87 ? -26.007 20.345 -38.353 1.00 28.19 87 GLY A CA 1
ATOM 634 C C . GLY A 1 87 ? -25.035 20.415 -37.173 1.00 28.19 87 GLY A C 1
ATOM 635 O O . GLY A 1 87 ? -23.815 20.378 -37.336 1.00 28.19 87 GLY A O 1
ATOM 636 N N . SER A 1 88 ? -25.616 20.541 -35.985 1.00 27.84 88 SER A N 1
ATOM 637 C CA . SER A 1 88 ? -24.977 20.596 -34.674 1.00 27.84 88 SER A CA 1
ATOM 638 C C . SER A 1 88 ? -23.969 19.462 -34.436 1.00 27.84 88 SER A C 1
ATOM 640 O O . SER A 1 88 ? -24.279 18.306 -34.730 1.00 27.84 88 SER A O 1
ATOM 642 N N . PRO A 1 89 ? -22.799 19.733 -33.827 1.00 32.72 89 PRO A N 1
ATOM 643 C CA . PRO A 1 89 ? -21.943 18.665 -33.352 1.00 32.72 89 PRO A CA 1
ATOM 644 C C . PRO A 1 89 ? -22.578 18.003 -32.127 1.00 32.72 89 PRO A C 1
ATOM 646 O O . PRO A 1 89 ? -23.045 18.651 -31.188 1.00 32.72 89 PRO A O 1
ATOM 649 N N . VAL A 1 90 ? -22.568 16.676 -32.169 1.00 33.38 90 VAL A N 1
ATOM 650 C CA . VAL A 1 90 ? -22.850 15.768 -31.065 1.00 33.38 90 VAL A CA 1
ATOM 651 C C . VAL A 1 90 ? -22.007 16.187 -29.858 1.00 33.38 90 VAL A C 1
ATOM 653 O O . VAL A 1 90 ? -20.779 16.231 -29.924 1.00 33.38 90 VAL A O 1
ATOM 656 N N . PHE A 1 91 ? -22.683 16.520 -28.758 1.00 28.36 91 PHE A N 1
ATOM 657 C CA . PHE A 1 91 ? -22.076 16.823 -27.467 1.00 28.36 91 PHE A CA 1
ATOM 658 C C . PHE A 1 91 ? -21.250 15.613 -27.004 1.00 28.36 91 PHE A C 1
ATOM 660 O O . PHE A 1 91 ? -21.784 14.637 -26.473 1.00 28.36 91 PHE A O 1
ATOM 667 N N . SER A 1 92 ? -19.930 15.680 -27.180 1.00 31.78 92 SER A N 1
ATOM 668 C CA . SER A 1 92 ? -19.012 14.893 -26.363 1.00 31.78 92 SER A CA 1
ATOM 669 C C . SER A 1 92 ? -19.275 15.299 -24.917 1.00 31.78 92 SER A C 1
ATOM 671 O O . SER A 1 92 ? -19.151 16.473 -24.560 1.00 31.78 92 SER A O 1
ATOM 673 N N . ARG A 1 93 ? -19.732 14.347 -24.098 1.00 31.50 93 ARG A N 1
ATOM 674 C CA . ARG A 1 93 ? -19.915 14.531 -22.658 1.00 31.50 93 ARG A CA 1
ATOM 675 C C . ARG A 1 93 ? -18.570 14.961 -22.080 1.00 31.50 93 ARG A C 1
ATOM 677 O O . ARG A 1 93 ? -17.691 14.139 -21.834 1.00 31.50 93 ARG A O 1
ATOM 684 N N . ALA A 1 94 ? -18.429 16.265 -21.872 1.00 30.11 94 ALA A N 1
ATOM 685 C CA . ALA A 1 94 ? -17.377 16.835 -21.066 1.00 30.11 94 ALA A CA 1
ATOM 686 C C . ALA A 1 94 ? -17.457 16.166 -19.691 1.00 30.11 94 ALA A C 1
ATOM 688 O O . ALA A 1 94 ? -18.391 16.400 -18.922 1.00 30.11 94 ALA A O 1
ATOM 689 N N . PHE A 1 95 ? -16.489 15.299 -19.390 1.00 35.66 95 PHE A N 1
ATOM 690 C CA . PHE A 1 95 ? -16.150 14.986 -18.012 1.00 35.66 95 PHE A CA 1
ATOM 691 C C . PHE A 1 95 ? -15.921 16.328 -17.327 1.00 35.66 95 PHE A C 1
ATOM 693 O O . PHE A 1 95 ? -14.969 17.036 -17.660 1.00 35.66 95 PHE A O 1
ATOM 700 N N . GLY A 1 96 ? -16.840 16.707 -16.438 1.00 30.20 96 GLY A N 1
ATOM 701 C CA . GLY A 1 96 ? -16.748 17.938 -15.672 1.00 30.20 96 GLY A CA 1
ATOM 702 C C . GLY A 1 96 ? -15.408 17.967 -14.949 1.00 30.20 96 GLY A C 1
ATOM 703 O O . GLY A 1 96 ? -15.225 17.291 -13.9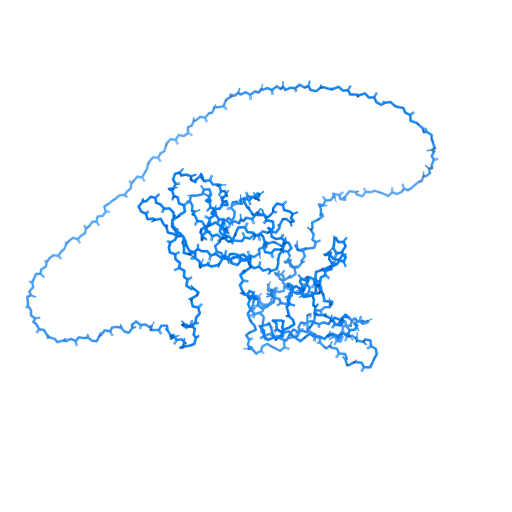37 1.00 30.20 96 GLY A O 1
ATOM 704 N N . ARG A 1 97 ? -14.450 18.725 -15.493 1.00 32.47 97 ARG A N 1
ATOM 705 C CA . ARG A 1 97 ? -13.204 19.045 -14.805 1.00 32.47 97 ARG A CA 1
ATOM 706 C C . ARG A 1 97 ? -13.590 19.872 -13.599 1.00 32.47 97 ARG A C 1
ATOM 708 O O . ARG A 1 97 ? -13.959 21.034 -13.725 1.00 32.47 97 ARG A O 1
ATOM 715 N N . CYS A 1 98 ? -13.494 19.267 -12.425 1.00 25.34 98 CYS A N 1
ATOM 716 C CA . CYS A 1 98 ? -13.472 20.031 -11.197 1.00 25.34 98 CYS A CA 1
ATOM 717 C C . CYS A 1 98 ? -12.232 20.960 -11.251 1.00 25.34 98 CYS A C 1
ATOM 719 O O . CYS A 1 98 ? -11.107 20.471 -11.412 1.00 25.34 98 CYS A O 1
ATOM 721 N N . PRO A 1 99 ? -12.400 22.291 -11.154 1.00 30.61 99 PRO A N 1
ATOM 722 C CA . PRO A 1 99 ? -11.327 23.263 -11.392 1.00 30.61 99 PRO A CA 1
ATOM 723 C C . PRO A 1 99 ? -10.220 23.247 -10.321 1.00 30.61 99 PRO A C 1
ATOM 725 O O . PRO A 1 99 ? -9.219 23.937 -10.470 1.00 30.61 99 PRO A O 1
ATOM 728 N N . ARG A 1 100 ? -10.348 22.423 -9.268 1.00 30.38 100 ARG A N 1
ATOM 729 C CA . ARG A 1 100 ? -9.314 22.208 -8.237 1.00 30.38 100 ARG A CA 1
ATOM 730 C C . ARG A 1 100 ? -8.471 20.938 -8.406 1.00 30.38 100 ARG A C 1
ATOM 732 O O . ARG A 1 100 ? -7.465 20.811 -7.721 1.00 30.38 100 ARG A O 1
ATOM 739 N N . VAL A 1 101 ? -8.819 20.015 -9.310 1.00 36.62 101 VAL A N 1
ATOM 740 C CA . VAL A 1 101 ? -8.025 18.776 -9.528 1.00 36.62 101 VAL A CA 1
ATOM 741 C C . VAL A 1 101 ? -6.936 18.961 -10.590 1.00 36.62 101 VAL A C 1
ATOM 743 O O . VAL A 1 101 ? -6.026 18.148 -10.695 1.00 36.62 101 VAL A O 1
ATOM 746 N N . ALA A 1 102 ? -6.983 20.060 -11.349 1.00 31.09 102 ALA A N 1
ATOM 747 C CA . ALA A 1 102 ? -5.942 20.414 -12.314 1.00 31.09 102 ALA A CA 1
ATOM 748 C C . ALA A 1 102 ? -4.626 20.885 -11.655 1.00 31.09 102 ALA A C 1
ATOM 750 O O . ALA A 1 102 ? -3.623 21.031 -12.344 1.00 31.09 102 ALA A O 1
ATOM 751 N N . ALA A 1 103 ? -4.609 21.110 -10.336 1.00 35.56 103 ALA A N 1
ATOM 752 C CA . ALA A 1 103 ? -3.536 21.817 -9.637 1.00 35.56 103 ALA A CA 1
ATOM 753 C C . ALA A 1 103 ? -2.498 20.924 -8.919 1.00 35.56 103 ALA A C 1
ATOM 755 O O . ALA A 1 103 ? -1.818 21.410 -8.021 1.00 35.56 103 ALA A O 1
ATOM 756 N N . CYS A 1 104 ? -2.349 19.639 -9.270 1.00 32.97 104 CYS A N 1
ATOM 757 C CA . CYS A 1 104 ? -1.271 18.799 -8.712 1.00 32.97 104 CYS A CA 1
ATOM 758 C C . CYS A 1 104 ? -0.878 17.604 -9.602 1.00 32.97 104 CYS A C 1
ATOM 760 O O . CYS A 1 104 ? -0.542 16.534 -9.095 1.00 32.97 104 CYS A O 1
ATOM 762 N N . ALA A 1 105 ? -0.909 17.749 -10.932 1.00 55.00 105 ALA A N 1
ATOM 763 C CA . ALA A 1 105 ? -0.146 16.819 -11.762 1.00 55.00 105 ALA A CA 1
ATOM 764 C C . ALA A 1 105 ? 1.337 17.118 -11.505 1.00 55.00 105 ALA A C 1
ATOM 766 O O . ALA A 1 105 ? 1.878 18.084 -12.036 1.00 55.00 105 ALA A O 1
ATOM 767 N N . GLU A 1 106 ? 1.948 16.356 -10.596 1.00 69.81 106 GLU A N 1
ATOM 768 C CA . GLU A 1 106 ? 3.383 16.410 -10.326 1.00 69.81 106 GLU A CA 1
ATOM 769 C C . GLU A 1 106 ? 4.119 16.370 -11.666 1.00 69.81 106 GLU A C 1
ATOM 771 O O . GLU A 1 106 ? 3.811 15.526 -12.514 1.00 69.81 106 GLU A O 1
ATOM 776 N N . LYS A 1 107 ? 5.007 17.342 -11.897 1.00 85.06 107 LYS A N 1
ATOM 777 C CA . LYS A 1 107 ? 5.727 17.471 -13.162 1.00 85.06 107 LYS A CA 1
ATOM 778 C C . LYS A 1 107 ? 6.493 16.172 -13.404 1.00 85.06 107 LYS A C 1
ATOM 780 O O . LYS A 1 107 ? 7.271 15.749 -12.555 1.00 85.06 107 LYS A O 1
ATOM 785 N N . ARG A 1 108 ? 6.238 15.539 -14.548 1.00 91.94 108 ARG A N 1
ATOM 786 C CA . ARG A 1 108 ? 6.902 14.309 -14.983 1.00 91.94 108 ARG A CA 1
ATOM 787 C C . ARG A 1 108 ? 7.648 14.578 -16.273 1.00 91.94 108 ARG A C 1
ATOM 789 O O . ARG A 1 108 ? 7.163 15.315 -17.132 1.00 91.94 108 ARG A O 1
ATOM 796 N N . THR A 1 109 ? 8.803 13.953 -16.384 1.00 94.50 109 THR A N 1
ATOM 797 C CA . THR A 1 109 ? 9.667 14.011 -17.551 1.00 94.50 109 THR A CA 1
ATOM 798 C C . THR A 1 109 ? 9.672 12.637 -18.209 1.00 94.50 109 THR A C 1
ATOM 800 O O . THR A 1 109 ? 9.657 11.606 -17.533 1.00 94.50 109 THR A O 1
ATOM 803 N N . ALA A 1 110 ? 9.651 12.622 -19.541 1.00 96.88 110 ALA A N 1
ATOM 804 C CA . ALA A 1 110 ? 9.832 11.402 -20.308 1.00 96.88 110 ALA A CA 1
ATOM 805 C C . ALA A 1 110 ? 11.296 10.962 -20.181 1.00 96.88 110 ALA A C 1
ATOM 807 O O . ALA A 1 110 ? 12.185 11.584 -20.761 1.00 96.88 110 ALA A O 1
ATOM 808 N N . THR A 1 111 ? 11.531 9.913 -19.405 1.00 97.75 111 THR A N 1
ATOM 809 C CA . THR A 1 111 ? 12.861 9.372 -19.135 1.00 97.75 111 THR A CA 1
ATOM 810 C C . THR A 1 111 ? 13.042 8.093 -19.929 1.00 97.75 111 THR A C 1
ATOM 812 O O . THR A 1 111 ? 12.295 7.131 -19.753 1.00 97.75 111 THR A O 1
ATOM 815 N N . ASP A 1 112 ? 14.034 8.093 -20.810 1.00 97.81 112 ASP A N 1
ATOM 816 C CA . ASP A 1 112 ? 14.486 6.898 -21.512 1.00 97.81 112 ASP A CA 1
ATOM 817 C C . ASP A 1 112 ? 15.219 5.966 -20.540 1.00 97.81 112 ASP A C 1
ATOM 819 O O . ASP A 1 112 ? 16.164 6.375 -19.865 1.00 97.81 112 ASP A O 1
ATOM 823 N N . LEU A 1 113 ? 14.746 4.726 -20.449 1.00 98.06 113 LEU A N 1
ATOM 824 C CA . LEU A 1 113 ? 15.268 3.709 -19.544 1.00 98.06 113 LEU A CA 1
ATOM 825 C C . LEU A 1 113 ? 16.221 2.730 -20.235 1.00 98.06 113 LEU A C 1
ATOM 827 O O . LEU A 1 113 ? 16.965 2.053 -19.531 1.00 98.06 113 LEU A O 1
ATOM 831 N N . GLY A 1 114 ? 16.223 2.646 -21.570 1.00 98.12 114 GLY A N 1
ATOM 832 C CA . GLY A 1 114 ? 17.041 1.688 -22.322 1.00 98.12 114 GLY A CA 1
ATOM 833 C C . GLY A 1 114 ? 16.328 1.076 -23.529 1.00 98.12 114 GLY A C 1
ATOM 834 O O . GLY A 1 114 ? 15.139 1.320 -23.767 1.00 98.12 114 GLY A O 1
ATOM 835 N N . ALA A 1 115 ? 17.051 0.261 -24.303 1.00 98.44 115 ALA A N 1
ATOM 836 C CA . ALA A 1 115 ? 16.461 -0.462 -25.425 1.00 98.44 115 ALA A CA 1
ATOM 837 C C . ALA A 1 115 ? 15.608 -1.637 -24.919 1.00 98.44 115 ALA A C 1
ATOM 839 O O . ALA A 1 115 ? 15.907 -2.263 -23.904 1.00 98.44 115 ALA A O 1
ATOM 840 N N . VAL A 1 116 ? 14.534 -1.975 -25.635 1.00 98.44 116 VAL A N 1
ATOM 841 C CA . VAL A 1 116 ? 13.634 -3.085 -25.258 1.00 98.44 116 VAL A CA 1
ATOM 842 C C . VAL A 1 116 ? 14.370 -4.429 -25.160 1.00 98.44 116 VAL A C 1
ATOM 844 O O . VAL A 1 116 ? 13.966 -5.303 -24.390 1.00 98.44 116 VAL A O 1
ATOM 847 N N . GLU A 1 117 ? 15.426 -4.609 -25.946 1.00 97.69 117 GLU A N 1
ATOM 848 C CA . GLU A 1 117 ? 16.267 -5.810 -25.984 1.00 97.69 117 GLU A CA 1
ATOM 849 C C . GLU A 1 117 ? 17.201 -5.969 -24.778 1.00 97.69 117 GLU A C 1
ATOM 851 O O . GLU A 1 117 ? 17.542 -7.102 -24.438 1.00 97.69 117 GLU A O 1
ATOM 856 N N . ASP A 1 118 ? 17.511 -4.883 -24.063 1.00 98.12 118 ASP A N 1
ATOM 857 C CA . ASP A 1 118 ? 18.339 -4.921 -22.848 1.00 98.12 118 ASP A CA 1
ATOM 858 C C . ASP A 1 118 ? 17.603 -5.582 -21.667 1.00 98.12 118 ASP A C 1
ATOM 860 O O . ASP A 1 118 ? 18.215 -6.045 -20.701 1.00 98.12 118 ASP A O 1
ATOM 864 N N . PHE A 1 119 ? 16.270 -5.651 -21.738 1.00 98.19 119 PHE A N 1
ATOM 865 C CA . PHE A 1 119 ? 15.417 -6.124 -20.653 1.00 98.19 119 PHE A CA 1
ATOM 866 C C . PHE A 1 119 ? 14.776 -7.462 -20.997 1.00 98.19 119 PHE A C 1
ATOM 868 O O . PHE A 1 119 ? 13.841 -7.540 -21.788 1.00 98.19 119 PHE A O 1
ATOM 875 N N . GLN A 1 120 ? 15.214 -8.538 -20.362 1.00 97.69 120 GLN A N 1
ATOM 876 C CA . GLN A 1 120 ? 14.648 -9.869 -20.560 1.00 97.69 120 GLN A CA 1
ATOM 877 C C . GLN A 1 120 ? 13.232 -9.973 -19.978 1.00 97.69 120 GLN A C 1
ATOM 879 O O . GLN A 1 120 ? 12.884 -9.332 -18.984 1.00 97.69 120 GLN A O 1
ATOM 884 N N . ARG A 1 121 ? 12.391 -10.804 -20.603 1.00 97.62 121 ARG A N 1
ATOM 885 C CA . ARG A 1 121 ? 11.066 -11.137 -20.061 1.00 97.62 121 ARG A CA 1
ATOM 886 C C . ARG A 1 121 ? 11.223 -11.884 -18.737 1.00 97.62 121 ARG A C 1
ATOM 888 O O . ARG A 1 121 ? 12.085 -12.747 -18.615 1.00 97.62 121 ARG A O 1
ATOM 895 N N . GLY A 1 122 ? 10.376 -11.561 -17.768 1.00 96.44 122 GLY A N 1
ATOM 896 C CA . GLY A 1 122 ? 10.510 -12.016 -16.383 1.00 96.44 122 GLY A CA 1
ATOM 897 C C . GLY A 1 122 ? 11.533 -11.223 -15.555 1.00 96.44 122 GLY A C 1
ATOM 898 O O . GLY A 1 122 ? 11.763 -11.578 -14.403 1.00 96.44 122 GLY A O 1
ATOM 899 N N . GLY A 1 123 ? 12.150 -10.177 -16.114 1.00 97.31 123 GLY A N 1
ATOM 900 C CA . GLY A 1 123 ? 13.203 -9.412 -15.451 1.00 97.31 123 GLY A CA 1
ATOM 901 C C . GLY A 1 123 ? 12.697 -8.300 -14.526 1.00 97.31 123 GLY A C 1
ATOM 902 O O . GLY A 1 123 ? 11.667 -7.668 -14.780 1.00 97.31 123 GLY A O 1
ATOM 903 N N . LEU A 1 124 ? 13.480 -8.041 -13.474 1.00 98.19 124 LEU A N 1
ATOM 904 C CA . LEU A 1 124 ? 13.349 -6.922 -12.541 1.00 98.19 124 LEU A CA 1
ATOM 905 C C . LEU A 1 124 ? 14.647 -6.112 -12.550 1.00 98.19 124 LEU A C 1
ATOM 907 O O . LEU A 1 124 ? 15.712 -6.641 -12.237 1.00 98.19 124 LEU A O 1
ATOM 911 N N . TYR A 1 125 ? 14.556 -4.828 -12.881 1.00 98.44 125 TYR A N 1
ATOM 912 C CA . TYR A 1 125 ? 15.715 -3.965 -13.087 1.00 98.44 125 TYR A CA 1
ATOM 913 C C . TYR A 1 125 ? 15.597 -2.714 -12.226 1.00 98.44 125 TYR A C 1
ATOM 915 O O . TYR A 1 125 ? 14.687 -1.908 -12.408 1.00 98.44 125 TYR A O 1
ATOM 923 N N . GLU A 1 126 ? 16.518 -2.542 -11.282 1.00 98.25 126 GLU A N 1
ATOM 924 C CA . GLU A 1 126 ? 16.675 -1.274 -10.569 1.00 98.25 126 GLU A CA 1
ATOM 925 C C . GLU A 1 126 ? 17.506 -0.323 -11.432 1.00 98.25 126 GLU A C 1
ATOM 927 O O . GLU A 1 126 ? 18.671 -0.598 -11.719 1.00 98.25 126 GLU A O 1
ATOM 932 N N . LEU A 1 127 ? 16.900 0.785 -11.851 1.00 98.19 127 LEU A N 1
ATOM 933 C CA . LEU A 1 127 ? 17.510 1.763 -12.745 1.00 98.19 127 LEU A CA 1
ATOM 934 C C . LEU A 1 127 ? 17.680 3.097 -12.024 1.00 98.19 127 LEU A C 1
ATOM 936 O O . LEU A 1 127 ? 16.749 3.605 -11.396 1.00 98.19 127 LEU A O 1
ATOM 940 N N . ALA A 1 128 ? 18.880 3.661 -12.129 1.00 97.50 128 ALA A N 1
ATOM 941 C CA . ALA A 1 128 ? 19.182 4.993 -11.631 1.00 97.50 128 ALA A CA 1
ATOM 942 C C . ALA A 1 128 ? 18.563 6.052 -12.556 1.00 97.50 128 ALA A C 1
ATOM 944 O O . ALA A 1 128 ? 18.728 5.992 -13.773 1.00 97.50 128 ALA A O 1
ATOM 945 N N . VAL A 1 129 ? 17.868 7.032 -11.981 1.00 96.62 129 VAL A N 1
ATOM 946 C CA . VAL A 1 129 ? 17.208 8.129 -12.709 1.00 96.62 129 VAL A CA 1
ATOM 947 C C . VAL A 1 129 ? 17.513 9.470 -12.040 1.00 96.62 129 VAL A C 1
ATOM 949 O O . VAL A 1 129 ? 18.187 9.518 -11.008 1.00 96.62 129 VAL A O 1
ATOM 952 N N . ASN A 1 130 ? 17.086 10.578 -12.654 1.00 94.56 130 ASN A N 1
ATOM 953 C CA . ASN A 1 130 ? 17.294 11.934 -12.127 1.00 94.56 130 ASN A CA 1
ATOM 954 C C . ASN A 1 130 ? 18.773 12.234 -11.798 1.00 94.56 130 ASN A C 1
ATOM 956 O O . ASN A 1 130 ? 19.107 12.790 -10.751 1.00 94.56 130 ASN A O 1
ATOM 960 N N . GLY A 1 131 ? 19.684 11.814 -12.686 1.00 92.69 131 GLY A N 1
ATOM 961 C CA . GLY A 1 131 ? 21.131 11.970 -12.494 1.00 92.69 131 GLY A CA 1
ATOM 962 C C . GLY A 1 131 ? 21.720 11.070 -11.401 1.00 92.69 131 GLY A C 1
ATOM 963 O O . GLY A 1 131 ? 22.743 11.413 -10.819 1.00 92.69 131 GLY A O 1
ATOM 964 N N . GLY A 1 132 ? 21.063 9.949 -11.087 1.00 93.75 132 GLY A N 1
ATOM 965 C CA . GLY A 1 132 ? 21.509 8.980 -10.083 1.00 93.75 132 GLY A CA 1
ATOM 966 C C . GLY A 1 132 ? 21.046 9.268 -8.657 1.00 93.75 132 GLY A C 1
ATOM 967 O O . GLY A 1 132 ? 21.387 8.512 -7.750 1.00 93.75 132 GLY A O 1
ATOM 968 N N . LYS A 1 133 ? 20.263 10.334 -8.452 1.00 92.75 133 LYS A N 1
ATOM 969 C CA . LYS A 1 133 ? 19.685 10.684 -7.145 1.00 92.75 133 LYS A CA 1
ATOM 970 C C . LYS A 1 133 ? 18.593 9.711 -6.717 1.00 92.75 133 LYS A C 1
ATOM 972 O O . LYS A 1 133 ? 18.452 9.430 -5.532 1.00 92.75 133 LYS A O 1
ATOM 977 N N . ASP A 1 134 ? 17.864 9.193 -7.697 1.00 95.88 134 ASP A N 1
ATOM 978 C CA . ASP A 1 134 ? 16.684 8.371 -7.503 1.00 95.88 134 ASP A CA 1
ATOM 979 C C . ASP A 1 134 ? 16.822 7.025 -8.205 1.00 95.88 134 ASP A C 1
ATOM 981 O O . ASP A 1 134 ? 17.657 6.832 -9.096 1.00 95.88 134 ASP A O 1
ATOM 985 N N . LYS A 1 135 ? 15.957 6.087 -7.815 1.00 97.31 135 LYS A N 1
ATOM 986 C CA . LYS A 1 135 ? 15.897 4.751 -8.400 1.00 97.31 135 LYS A CA 1
ATOM 987 C C . LYS A 1 135 ? 14.464 4.322 -8.668 1.00 97.31 135 LYS A C 1
ATOM 989 O O . LYS A 1 135 ? 13.594 4.459 -7.806 1.00 97.31 135 LYS A O 1
ATOM 994 N N . VAL A 1 136 ? 14.244 3.720 -9.829 1.00 98.31 136 VAL A N 1
ATOM 995 C CA . VAL A 1 136 ? 12.972 3.088 -10.207 1.00 98.31 136 VAL A CA 1
ATOM 996 C C . VAL A 1 136 ? 13.169 1.603 -10.481 1.00 98.31 136 VAL A C 1
ATOM 998 O O . VAL A 1 136 ? 14.275 1.156 -10.776 1.00 98.31 136 VAL A O 1
ATOM 1001 N N . LEU A 1 137 ? 12.092 0.835 -10.361 1.00 98.62 137 LEU A N 1
ATOM 1002 C CA . LEU A 1 137 ? 12.039 -0.564 -10.755 1.00 98.62 137 LEU A CA 1
ATOM 1003 C C . LEU A 1 137 ? 11.357 -0.666 -12.114 1.00 98.62 137 LEU A C 1
ATOM 1005 O O . LEU A 1 137 ? 10.150 -0.444 -12.216 1.00 98.62 137 LEU A O 1
ATOM 1009 N N . LEU A 1 138 ? 12.108 -1.052 -13.139 1.00 98.75 138 LEU A N 1
ATOM 1010 C CA . LEU A 1 138 ? 11.543 -1.500 -14.401 1.00 98.75 138 LEU A CA 1
ATOM 1011 C C . LEU A 1 138 ? 11.311 -3.011 -14.330 1.00 98.75 138 LEU A C 1
ATOM 1013 O O . LEU A 1 138 ? 12.238 -3.791 -14.123 1.00 98.75 138 LEU A O 1
ATOM 1017 N N . SER A 1 139 ? 10.063 -3.424 -14.504 1.00 98.62 139 SER A N 1
ATOM 1018 C CA . SER A 1 139 ? 9.654 -4.827 -14.525 1.00 98.62 139 SER A CA 1
ATOM 1019 C C . SER A 1 139 ? 9.191 -5.192 -15.927 1.00 98.62 139 SER A C 1
ATOM 1021 O O . SER A 1 139 ? 8.352 -4.488 -16.493 1.00 98.62 139 SER A O 1
ATOM 1023 N N . ARG A 1 140 ? 9.684 -6.303 -16.478 1.00 98.25 140 ARG A N 1
ATOM 1024 C CA . ARG A 1 140 ? 9.169 -6.869 -17.730 1.00 98.25 140 ARG A CA 1
ATOM 1025 C C . ARG A 1 140 ? 8.539 -8.216 -17.430 1.00 98.25 140 ARG A C 1
ATOM 1027 O O . ARG A 1 140 ? 9.232 -9.175 -17.118 1.00 98.25 140 ARG A O 1
ATOM 1034 N N . THR A 1 141 ? 7.222 -8.296 -17.515 1.00 97.62 141 THR A N 1
ATOM 1035 C CA . THR A 1 141 ? 6.477 -9.539 -17.260 1.00 97.62 141 THR A CA 1
ATOM 1036 C C . THR A 1 141 ? 6.747 -10.600 -18.333 1.00 97.62 141 THR A C 1
ATOM 1038 O O . THR A 1 141 ? 7.351 -10.328 -19.375 1.00 97.62 141 THR A O 1
ATOM 1041 N N . ALA A 1 142 ? 6.347 -11.847 -18.066 1.00 95.75 142 ALA A N 1
ATOM 1042 C CA . ALA A 1 142 ? 6.607 -12.982 -18.956 1.00 95.75 142 ALA A CA 1
ATOM 1043 C C . ALA A 1 142 ? 5.932 -12.845 -20.337 1.00 95.75 142 ALA A C 1
ATOM 1045 O O . ALA A 1 142 ? 6.457 -13.349 -21.331 1.00 95.75 142 ALA A O 1
ATOM 1046 N N . ASP A 1 143 ? 4.806 -12.130 -20.418 1.00 95.31 143 ASP A N 1
ATOM 1047 C CA . ASP A 1 143 ? 4.139 -11.807 -21.686 1.00 95.31 143 ASP A CA 1
ATOM 1048 C C . ASP A 1 143 ? 4.847 -10.679 -22.468 1.00 95.31 143 ASP A C 1
ATOM 1050 O O . ASP A 1 143 ? 4.585 -10.475 -23.652 1.00 95.31 143 ASP A O 1
ATOM 1054 N N . GLY A 1 144 ? 5.824 -10.013 -21.845 1.00 96.12 144 GLY A N 1
ATOM 1055 C CA . GLY A 1 144 ? 6.617 -8.939 -22.428 1.00 96.12 144 GLY A CA 1
ATOM 1056 C C . GLY A 1 144 ? 6.165 -7.530 -22.049 1.00 96.12 144 GLY A C 1
ATOM 1057 O O . GLY A 1 144 ? 6.846 -6.590 -22.464 1.00 96.12 144 GLY A O 1
ATOM 1058 N N . THR A 1 145 ? 5.095 -7.376 -21.262 1.00 97.81 145 THR A N 1
ATOM 1059 C CA . THR A 1 145 ? 4.573 -6.075 -20.820 1.00 97.81 145 THR A CA 1
ATOM 1060 C C . THR A 1 145 ? 5.506 -5.421 -19.806 1.00 97.81 145 THR A C 1
ATOM 1062 O O . THR A 1 145 ? 5.957 -6.070 -18.853 1.00 97.81 145 THR A O 1
ATOM 1065 N N . PHE A 1 146 ? 5.776 -4.129 -20.000 1.00 98.56 146 PHE A N 1
ATOM 1066 C CA . PHE A 1 146 ? 6.609 -3.325 -19.111 1.00 98.56 146 PHE A CA 1
ATOM 1067 C C . PHE A 1 146 ? 5.782 -2.554 -18.085 1.00 98.56 146 PHE A C 1
ATOM 1069 O O . PHE A 1 146 ? 4.765 -1.948 -18.415 1.00 98.56 146 PHE A O 1
ATOM 1076 N N . TYR A 1 147 ? 6.292 -2.508 -16.859 1.00 98.62 147 TYR A N 1
ATOM 1077 C CA . TYR A 1 147 ? 5.784 -1.680 -15.771 1.00 98.62 147 TYR A CA 1
ATOM 1078 C C . TYR A 1 147 ? 6.948 -0.952 -15.108 1.00 98.62 147 TYR A C 1
ATOM 1080 O O . TYR A 1 147 ? 8.021 -1.530 -14.944 1.00 98.62 147 TYR A O 1
ATOM 1088 N N . CYS A 1 148 ? 6.738 0.298 -14.702 1.00 98.50 148 CYS A N 1
ATOM 1089 C CA . CYS A 1 148 ? 7.733 1.071 -13.969 1.00 98.50 148 CYS A CA 1
ATOM 1090 C C . CYS A 1 148 ? 7.145 1.538 -12.637 1.00 98.50 148 CYS A C 1
ATOM 1092 O O . CYS A 1 148 ? 6.091 2.176 -12.599 1.00 98.50 148 CYS A O 1
ATOM 1094 N N . THR A 1 149 ? 7.819 1.203 -11.541 1.00 98.31 149 THR A N 1
ATOM 1095 C CA . THR A 1 149 ? 7.400 1.540 -10.176 1.00 98.31 149 THR A CA 1
ATOM 1096 C C . THR A 1 149 ? 8.555 2.138 -9.376 1.00 98.31 149 THR A C 1
ATOM 1098 O O . THR A 1 149 ? 9.687 2.212 -9.851 1.00 98.31 149 THR A O 1
ATOM 1101 N N . GLY A 1 150 ? 8.309 2.552 -8.133 1.00 97.12 150 GLY A N 1
ATOM 1102 C CA . GLY A 1 150 ? 9.396 2.834 -7.189 1.00 97.12 150 GLY A CA 1
ATOM 1103 C C . GLY A 1 150 ? 10.277 1.597 -6.965 1.00 97.12 150 GLY A C 1
ATOM 1104 O O . GLY A 1 150 ? 9.769 0.473 -6.954 1.00 97.12 150 GLY A O 1
ATOM 1105 N N . ALA A 1 151 ? 11.588 1.798 -6.789 1.00 97.62 151 ALA A N 1
ATOM 1106 C CA . ALA A 1 151 ? 12.552 0.707 -6.580 1.00 97.62 151 ALA A CA 1
ATOM 1107 C C . ALA A 1 151 ? 12.503 0.069 -5.185 1.00 97.62 151 ALA A C 1
ATOM 1109 O O . ALA A 1 151 ? 12.943 -1.066 -4.994 1.00 97.62 151 ALA A O 1
ATOM 1110 N N . SER A 1 152 ? 11.972 0.799 -4.209 1.00 96.88 152 SER A N 1
ATOM 1111 C CA . SER A 1 152 ? 12.053 0.450 -2.795 1.00 96.88 152 SER A CA 1
ATOM 1112 C C . SER A 1 152 ? 10.701 -0.000 -2.257 1.00 96.88 152 SER A C 1
ATOM 1114 O O . SER A 1 152 ? 9.670 0.615 -2.523 1.00 96.88 152 SER A O 1
ATOM 1116 N N . CYS A 1 153 ? 10.708 -1.052 -1.440 1.00 95.94 153 CYS A N 1
ATOM 1117 C CA . CYS A 1 153 ? 9.525 -1.513 -0.730 1.00 95.94 153 CYS A CA 1
ATOM 1118 C C . CYS A 1 153 ? 8.999 -0.402 0.189 1.00 95.94 153 CYS A C 1
ATOM 1120 O O . CYS A 1 153 ? 9.733 0.126 1.023 1.00 95.94 153 CYS A O 1
ATOM 1122 N N . SER A 1 154 ? 7.705 -0.099 0.108 1.00 92.94 154 SER A N 1
ATOM 1123 C CA . SER A 1 154 ? 7.079 0.949 0.924 1.00 92.94 154 SER A CA 1
ATOM 1124 C C . SER A 1 154 ? 7.047 0.640 2.433 1.00 92.94 154 SER A C 1
ATOM 1126 O O . SER A 1 154 ? 6.739 1.531 3.227 1.00 92.94 154 SER A O 1
ATOM 1128 N N . HIS A 1 155 ? 7.376 -0.591 2.841 1.00 89.81 155 HIS A N 1
ATOM 1129 C CA . HIS A 1 155 ? 7.509 -1.003 4.239 1.00 89.81 155 HIS A CA 1
ATOM 1130 C C . HIS A 1 155 ? 8.804 -0.444 4.861 1.00 89.81 155 HIS A C 1
ATOM 1132 O O . HIS A 1 155 ? 8.761 0.621 5.477 1.00 89.81 155 HIS A O 1
ATOM 1138 N N . TYR A 1 156 ? 9.952 -1.100 4.634 1.00 88.19 156 TYR A N 1
ATOM 1139 C CA . TYR A 1 156 ? 11.276 -0.696 5.145 1.00 88.19 156 TYR A CA 1
ATOM 1140 C C . TYR A 1 156 ? 12.330 -0.527 4.039 1.00 88.19 156 TYR A C 1
ATOM 1142 O O . TYR A 1 156 ? 13.502 -0.846 4.226 1.00 88.19 156 TYR A O 1
ATOM 1150 N N . SER A 1 157 ? 11.915 -0.056 2.862 1.00 90.94 157 SER A N 1
ATOM 1151 C CA . SER A 1 157 ? 12.804 0.382 1.776 1.00 90.94 157 SER A CA 1
ATOM 1152 C C . SER A 1 157 ? 13.764 -0.673 1.211 1.00 90.94 157 SER A C 1
ATOM 1154 O O . SER A 1 157 ? 14.744 -0.324 0.557 1.00 90.94 157 SER A O 1
ATOM 1156 N N . ALA A 1 158 ? 13.493 -1.965 1.417 1.00 94.31 158 ALA A N 1
ATOM 1157 C CA . ALA A 1 158 ? 14.237 -3.035 0.758 1.00 94.31 158 ALA A CA 1
ATOM 1158 C C . ALA A 1 158 ? 14.129 -2.903 -0.772 1.00 94.31 158 ALA A C 1
ATOM 1160 O O . ALA A 1 158 ? 13.051 -2.603 -1.286 1.00 94.31 158 ALA A O 1
ATOM 1161 N N . SER A 1 159 ? 15.226 -3.145 -1.494 1.00 96.88 159 SER A N 1
ATOM 1162 C CA . SER A 1 159 ? 15.227 -3.099 -2.962 1.00 96.88 159 SER A CA 1
ATOM 1163 C C . SER A 1 159 ? 14.348 -4.211 -3.533 1.00 96.88 159 SER A C 1
ATOM 1165 O O . SER A 1 159 ? 14.597 -5.397 -3.299 1.00 96.88 159 SER A O 1
ATOM 1167 N N . LEU A 1 160 ? 13.330 -3.822 -4.299 1.00 97.94 160 LEU A N 1
ATOM 1168 C CA . LEU A 1 160 ? 12.386 -4.741 -4.931 1.00 97.94 160 LEU A CA 1
ATOM 1169 C C . LEU A 1 160 ? 12.996 -5.484 -6.122 1.00 97.94 160 LEU A C 1
ATOM 1171 O O . LEU A 1 160 ? 12.496 -6.543 -6.484 1.00 97.94 160 LEU A O 1
ATOM 1175 N N . SER A 1 161 ? 14.106 -4.996 -6.684 1.00 97.88 161 SER A N 1
ATOM 1176 C CA . SER A 1 161 ? 14.832 -5.714 -7.745 1.00 97.88 161 SER A CA 1
ATOM 1177 C C . SER A 1 161 ? 15.433 -7.040 -7.277 1.00 97.88 161 SER A C 1
ATOM 1179 O O . SER A 1 161 ? 15.643 -7.942 -8.080 1.00 97.88 161 SER A O 1
ATOM 1181 N N . LYS A 1 162 ? 15.660 -7.184 -5.965 1.00 97.81 162 LYS A N 1
ATOM 1182 C CA . LYS A 1 162 ? 16.087 -8.437 -5.327 1.00 97.81 162 LYS A CA 1
ATOM 1183 C C . LYS A 1 162 ? 14.913 -9.363 -4.987 1.00 97.81 162 LYS A C 1
ATOM 1185 O O . LYS A 1 162 ? 15.126 -10.403 -4.373 1.00 97.81 162 LYS A O 1
ATOM 1190 N N . GLY A 1 163 ? 13.689 -8.939 -5.296 1.00 97.12 163 GLY A N 1
ATOM 1191 C CA . GLY A 1 163 ? 12.461 -9.679 -5.053 1.00 97.12 163 GLY A CA 1
ATOM 1192 C C . GLY A 1 163 ? 12.137 -10.686 -6.148 1.00 97.12 163 GLY A C 1
ATOM 1193 O O . GLY A 1 163 ? 12.974 -11.041 -6.975 1.00 97.12 163 GLY A O 1
ATOM 1194 N N . VAL A 1 164 ? 10.883 -11.133 -6.149 1.00 97.81 164 VAL A N 1
ATOM 1195 C CA . VAL A 1 164 ? 10.363 -12.088 -7.132 1.00 97.81 164 VAL A CA 1
ATOM 1196 C C . VAL A 1 164 ? 9.250 -11.434 -7.939 1.00 97.81 164 VAL A C 1
ATOM 1198 O O . VAL A 1 164 ? 8.268 -10.955 -7.375 1.00 97.81 164 VAL A O 1
ATOM 1201 N N . LEU A 1 165 ? 9.390 -11.438 -9.266 1.00 98.06 165 LEU A N 1
ATOM 1202 C CA . LEU A 1 165 ? 8.310 -11.090 -10.185 1.00 98.06 165 LEU A CA 1
ATOM 1203 C C . LEU A 1 165 ? 7.387 -12.296 -10.335 1.00 98.06 165 LEU A C 1
ATOM 1205 O O . LEU A 1 165 ? 7.813 -13.361 -10.782 1.00 98.06 165 LEU A O 1
ATOM 1209 N N . THR A 1 166 ? 6.123 -12.142 -9.961 1.00 95.69 166 THR A N 1
ATOM 1210 C CA . THR A 1 166 ? 5.153 -13.232 -10.043 1.00 95.69 166 THR A CA 1
ATOM 1211 C C . THR A 1 166 ? 4.433 -13.239 -11.393 1.00 95.69 166 THR A C 1
ATOM 1213 O O . THR A 1 166 ? 4.364 -12.237 -12.110 1.00 95.69 166 THR A O 1
ATOM 1216 N N . ALA A 1 167 ? 3.798 -14.369 -11.716 1.00 91.50 167 ALA A N 1
ATOM 1217 C CA . ALA A 1 167 ? 2.926 -14.484 -12.884 1.00 91.50 167 ALA A CA 1
ATOM 1218 C C . ALA A 1 167 ? 1.676 -13.579 -12.815 1.00 91.50 167 ALA A C 1
ATOM 1220 O O . ALA A 1 167 ? 1.025 -13.355 -13.831 1.00 91.50 167 ALA A O 1
ATOM 1221 N N . LYS A 1 168 ? 1.326 -13.044 -11.636 1.00 92.62 168 LYS A N 1
ATOM 1222 C CA . LYS A 1 168 ? 0.137 -12.207 -11.413 1.00 92.62 168 LYS A CA 1
ATOM 1223 C C . LYS A 1 168 ? 0.425 -10.711 -11.568 1.00 92.62 168 LYS A C 1
ATOM 1225 O O . LYS A 1 168 ? -0.273 -9.915 -10.949 1.00 92.62 168 LYS A O 1
ATOM 1230 N N . ARG A 1 169 ? 1.443 -10.325 -12.353 1.00 95.38 169 ARG A N 1
ATOM 1231 C CA . ARG A 1 169 ? 1.909 -8.928 -12.523 1.00 95.38 169 ARG A CA 1
ATOM 1232 C C . ARG A 1 169 ? 2.167 -8.209 -11.189 1.00 95.38 169 ARG A C 1
ATOM 1234 O O . ARG A 1 169 ? 1.850 -7.031 -11.028 1.00 95.38 169 ARG A O 1
ATOM 1241 N N . THR A 1 170 ? 2.744 -8.925 -10.229 1.00 98.00 170 THR A N 1
ATOM 1242 C CA . THR A 1 170 ? 3.123 -8.386 -8.918 1.00 98.00 170 THR A CA 1
ATOM 1243 C C . THR A 1 170 ? 4.599 -8.618 -8.633 1.00 98.00 170 THR A C 1
ATOM 1245 O O . THR A 1 170 ? 5.210 -9.534 -9.185 1.00 98.00 170 THR A O 1
ATOM 1248 N N . VAL A 1 171 ? 5.169 -7.802 -7.748 1.00 98.31 171 VAL A N 1
ATOM 1249 C CA . VAL A 1 171 ? 6.513 -8.006 -7.202 1.00 98.31 171 VAL A CA 1
ATOM 1250 C C . VAL A 1 171 ? 6.434 -8.304 -5.709 1.00 98.31 171 VAL A C 1
ATOM 1252 O O . VAL A 1 171 ? 5.840 -7.537 -4.949 1.00 98.31 171 VAL A O 1
ATOM 1255 N N . THR A 1 172 ? 7.046 -9.410 -5.293 1.00 98.12 172 THR A N 1
ATOM 1256 C CA . THR A 1 172 ? 7.174 -9.811 -3.888 1.00 98.12 172 THR A CA 1
ATOM 1257 C C . THR A 1 172 ? 8.517 -9.345 -3.344 1.00 98.12 172 THR A C 1
ATOM 1259 O O . THR A 1 172 ? 9.576 -9.670 -3.883 1.00 98.12 172 THR A O 1
ATOM 1262 N N . CYS A 1 173 ? 8.473 -8.566 -2.268 1.00 98.00 173 CYS A N 1
ATOM 1263 C CA . CYS A 1 173 ? 9.638 -8.057 -1.561 1.00 98.00 173 CYS A CA 1
ATOM 1264 C C . CYS A 1 173 ? 10.419 -9.208 -0.906 1.00 98.00 173 CYS A C 1
ATOM 1266 O O . CYS A 1 173 ? 9.816 -9.997 -0.184 1.00 98.00 173 CYS A O 1
ATOM 1268 N N . PRO A 1 174 ? 11.754 -9.264 -1.051 1.00 97.25 174 PRO A N 1
ATOM 1269 C CA . PRO A 1 174 ? 12.555 -10.388 -0.559 1.00 97.25 174 PRO A CA 1
ATOM 1270 C C . PRO A 1 174 ? 12.736 -10.416 0.964 1.00 97.25 174 PRO A C 1
ATOM 1272 O O . PRO A 1 174 ? 13.332 -11.350 1.487 1.00 97.25 174 PRO A O 1
ATOM 1275 N N . LEU A 1 175 ? 12.316 -9.363 1.674 1.00 93.69 175 LEU A N 1
ATOM 1276 C CA . LEU A 1 175 ? 12.579 -9.232 3.107 1.00 93.69 175 LEU A CA 1
ATOM 1277 C C . LEU A 1 175 ? 11.446 -9.799 3.970 1.00 93.69 175 LEU A C 1
ATOM 1279 O O . LEU A 1 175 ? 11.702 -10.558 4.895 1.00 93.69 175 LEU A O 1
ATOM 1283 N N . HIS A 1 176 ? 10.206 -9.393 3.696 1.00 93.50 176 HIS A N 1
ATOM 1284 C CA . HIS A 1 176 ? 9.035 -9.733 4.516 1.00 93.50 176 HIS A CA 1
ATOM 1285 C C . HIS A 1 176 ? 7.816 -10.108 3.656 1.00 93.50 176 HIS A C 1
ATOM 1287 O O . HIS A 1 176 ? 6.688 -9.961 4.112 1.00 93.50 176 HIS A O 1
ATOM 1293 N N . ASP A 1 177 ? 8.033 -10.484 2.392 1.00 95.38 177 ASP A N 1
ATOM 1294 C CA . ASP A 1 177 ? 7.004 -10.954 1.451 1.00 95.38 177 ASP A CA 1
ATOM 1295 C C . ASP A 1 177 ? 5.860 -9.974 1.138 1.00 95.38 177 ASP A C 1
ATOM 1297 O O . ASP A 1 177 ? 4.830 -10.359 0.576 1.00 95.38 177 ASP A O 1
ATOM 1301 N N . ALA A 1 178 ? 6.061 -8.681 1.426 1.00 96.00 178 ALA A N 1
ATOM 1302 C CA . ALA A 1 178 ? 5.157 -7.633 0.964 1.00 96.00 178 ALA A CA 1
ATOM 1303 C C . ALA A 1 178 ? 5.062 -7.670 -0.565 1.00 96.00 178 ALA A C 1
ATOM 1305 O O . ALA A 1 178 ? 6.079 -7.566 -1.252 1.00 96.00 178 ALA A O 1
ATOM 1306 N N . GLU A 1 179 ? 3.853 -7.795 -1.093 1.00 97.44 179 GLU A N 1
ATOM 1307 C CA . GLU A 1 179 ? 3.590 -7.971 -2.517 1.00 97.44 179 GLU A CA 1
ATOM 1308 C C . GLU A 1 179 ? 2.846 -6.762 -3.072 1.00 97.44 179 GLU A C 1
ATOM 1310 O O . GLU A 1 179 ? 1.843 -6.320 -2.503 1.00 97.44 179 GLU A O 1
ATOM 1315 N N . PHE A 1 180 ? 3.317 -6.245 -4.204 1.00 97.44 180 PHE A N 1
ATOM 1316 C CA . PHE A 1 180 ? 2.770 -5.051 -4.841 1.00 97.44 180 PHE A CA 1
ATOM 1317 C C . PHE A 1 180 ? 2.321 -5.339 -6.264 1.00 97.44 180 PHE A C 1
ATOM 1319 O O . PHE A 1 180 ? 3.050 -5.947 -7.042 1.00 97.44 180 PHE A O 1
ATOM 1326 N N . ASP A 1 181 ? 1.134 -4.856 -6.610 1.00 96.81 181 ASP A N 1
ATOM 1327 C CA . ASP A 1 181 ? 0.607 -4.839 -7.972 1.00 96.81 181 ASP A CA 1
ATOM 1328 C C . ASP A 1 181 ? 1.390 -3.833 -8.827 1.00 96.81 181 ASP A C 1
ATOM 1330 O O . ASP A 1 181 ? 1.479 -2.662 -8.465 1.00 96.81 181 ASP A O 1
ATOM 1334 N N . LEU A 1 182 ? 1.970 -4.266 -9.949 1.00 97.38 182 LEU A N 1
ATOM 1335 C CA . LEU A 1 182 ? 2.881 -3.424 -10.738 1.00 97.38 182 LEU A CA 1
ATOM 1336 C C . LEU A 1 182 ? 2.187 -2.288 -11.500 1.00 97.38 182 LEU A C 1
ATOM 1338 O O . LEU A 1 182 ? 2.826 -1.303 -11.860 1.00 97.38 182 LEU A O 1
ATOM 1342 N N . GLU A 1 183 ? 0.887 -2.405 -11.753 1.00 95.38 183 GLU A N 1
ATOM 1343 C CA . GLU A 1 183 ? 0.125 -1.392 -12.487 1.00 95.38 183 GLU A CA 1
ATOM 1344 C C . GLU A 1 183 ? -0.372 -0.288 -11.557 1.00 95.38 183 GLU A C 1
ATOM 1346 O O . GLU A 1 183 ? -0.269 0.905 -11.847 1.00 95.38 183 GLU A O 1
ATOM 1351 N N . THR A 1 184 ? -0.912 -0.695 -10.412 1.00 93.75 184 THR A N 1
ATOM 1352 C CA . THR A 1 184 ? -1.548 0.211 -9.453 1.00 93.75 184 THR A CA 1
ATOM 1353 C C . THR A 1 184 ? -0.625 0.609 -8.308 1.00 93.75 184 THR A C 1
ATOM 1355 O O . THR A 1 184 ? -0.942 1.541 -7.569 1.00 93.75 184 THR A O 1
ATOM 1358 N N . GLY A 1 185 ? 0.476 -0.119 -8.111 1.00 94.88 185 GLY A N 1
ATOM 1359 C CA . GLY A 1 185 ? 1.410 0.044 -6.999 1.00 94.88 185 GLY A CA 1
ATOM 1360 C C . GLY A 1 185 ? 0.860 -0.422 -5.652 1.00 94.88 185 GLY A C 1
ATOM 1361 O O . GLY A 1 185 ? 1.561 -0.354 -4.640 1.00 94.88 185 GLY A O 1
ATOM 1362 N N . LYS A 1 186 ? -0.403 -0.863 -5.597 1.00 92.69 186 LYS A N 1
ATOM 1363 C CA . LYS A 1 186 ? -1.079 -1.225 -4.349 1.00 92.69 186 LYS A CA 1
ATOM 1364 C C . LYS A 1 186 ? -0.420 -2.439 -3.718 1.00 92.69 186 LYS A C 1
ATOM 1366 O O . LYS A 1 186 ? -0.148 -3.426 -4.396 1.00 92.69 186 LYS A O 1
ATOM 1371 N N . CYS A 1 187 ? -0.246 -2.380 -2.403 1.00 92.31 187 CYS A N 1
ATOM 1372 C CA . CYS A 1 187 ? 0.088 -3.556 -1.620 1.00 92.31 187 CYS A CA 1
ATOM 1373 C C . CYS A 1 187 ? -1.097 -4.535 -1.655 1.00 92.31 187 CYS A C 1
ATOM 1375 O O . CYS A 1 187 ? -2.204 -4.199 -1.221 1.00 92.31 187 CYS A O 1
ATOM 1377 N N . VAL A 1 188 ? -0.881 -5.722 -2.214 1.00 91.56 188 VAL A N 1
ATOM 1378 C CA . VAL A 1 188 ? -1.885 -6.794 -2.309 1.00 91.56 188 VAL A CA 1
ATOM 1379 C C . VAL A 1 188 ? -1.661 -7.887 -1.269 1.00 91.56 188 VAL A C 1
ATOM 1381 O O . VAL A 1 188 ? -2.630 -8.535 -0.877 1.00 91.56 188 VAL A O 1
ATOM 1384 N N . ASN A 1 189 ? -0.429 -8.026 -0.772 1.00 91.12 189 ASN A N 1
ATOM 1385 C CA . ASN A 1 189 ? -0.080 -8.837 0.389 1.00 91.12 189 ASN A CA 1
ATOM 1386 C C . ASN A 1 189 ? 0.853 -8.038 1.302 1.00 91.12 189 ASN A C 1
ATOM 1388 O O . ASN A 1 189 ? 1.817 -7.441 0.832 1.00 91.12 189 ASN A O 1
ATOM 1392 N N . GLY A 1 190 ? 0.564 -8.009 2.601 1.00 89.81 190 GLY A N 1
ATOM 1393 C CA . GLY A 1 190 ? 1.338 -7.205 3.553 1.00 89.81 190 GLY A CA 1
ATOM 1394 C C . GLY A 1 190 ? 2.704 -7.814 3.850 1.00 89.81 190 GLY A C 1
ATOM 1395 O O . GLY A 1 190 ? 3.052 -8.841 3.279 1.00 89.81 190 GLY A O 1
ATOM 1396 N N . PRO A 1 191 ? 3.489 -7.199 4.745 1.00 89.94 191 PRO A N 1
ATOM 1397 C CA . PRO A 1 191 ? 3.077 -6.250 5.793 1.00 89.94 191 PRO A CA 1
ATOM 1398 C C . PRO A 1 191 ? 3.027 -4.764 5.393 1.00 89.94 191 PRO A C 1
ATOM 1400 O O . PRO A 1 191 ? 2.694 -3.921 6.221 1.00 89.94 191 PRO A O 1
ATOM 1403 N N . ALA A 1 192 ? 3.356 -4.399 4.152 1.00 89.38 192 ALA A N 1
ATOM 1404 C CA . ALA A 1 192 ? 3.334 -2.995 3.748 1.00 89.38 192 ALA A CA 1
ATOM 1405 C C . ALA A 1 192 ? 1.915 -2.396 3.780 1.00 89.38 192 ALA A C 1
ATOM 1407 O O . ALA A 1 192 ? 0.955 -3.031 3.352 1.00 89.38 192 ALA A O 1
ATOM 1408 N N . LEU A 1 193 ? 1.788 -1.139 4.217 1.00 84.50 193 LEU A N 1
ATOM 1409 C CA . LEU A 1 193 ? 0.503 -0.427 4.210 1.00 84.50 193 LEU A CA 1
ATOM 1410 C C . LEU A 1 193 ? 0.367 0.570 3.065 1.00 84.50 193 LEU A C 1
ATOM 1412 O O . LEU A 1 193 ? -0.743 0.905 2.680 1.00 84.50 193 LEU A O 1
ATOM 1416 N N . SER A 1 194 ? 1.462 1.104 2.535 1.00 88.81 194 SER A N 1
ATOM 1417 C CA . SER A 1 194 ? 1.416 2.133 1.488 1.00 88.81 194 SER A CA 1
ATOM 1418 C C . SER A 1 194 ? 1.693 1.532 0.116 1.00 88.81 194 SER A C 1
ATOM 1420 O O . SER A 1 194 ? 2.436 0.557 0.009 1.00 88.81 194 SER A O 1
ATOM 1422 N N . ALA A 1 195 ? 1.134 2.128 -0.936 1.00 92.44 195 ALA A N 1
ATOM 1423 C CA . ALA A 1 195 ? 1.496 1.759 -2.299 1.00 92.44 195 ALA A CA 1
ATOM 1424 C C . ALA A 1 195 ? 2.949 2.155 -2.584 1.00 92.44 195 ALA A C 1
ATOM 1426 O O . ALA A 1 195 ? 3.462 3.126 -2.014 1.00 92.44 195 ALA A O 1
ATOM 1427 N N . ILE A 1 196 ? 3.582 1.446 -3.510 1.00 95.56 196 ILE A N 1
ATOM 1428 C CA . ILE A 1 196 ? 4.747 1.970 -4.227 1.00 95.56 196 ILE A CA 1
ATOM 1429 C C . ILE A 1 196 ? 4.253 2.878 -5.366 1.00 95.56 196 ILE A C 1
ATOM 1431 O O . ILE A 1 196 ? 3.164 2.645 -5.896 1.00 95.56 196 ILE A O 1
ATOM 1435 N N . PRO A 1 197 ? 4.974 3.949 -5.733 1.00 95.38 197 PRO A N 1
ATOM 1436 C CA . PRO A 1 197 ? 4.555 4.793 -6.849 1.00 95.38 197 PRO A CA 1
ATOM 1437 C C . PRO A 1 197 ? 4.643 4.031 -8.176 1.00 95.38 197 PRO A C 1
ATOM 1439 O O . PRO A 1 197 ? 5.478 3.137 -8.320 1.00 95.38 197 PRO A O 1
ATOM 1442 N N . THR A 1 198 ? 3.813 4.416 -9.148 1.00 96.62 198 THR A N 1
ATOM 1443 C CA . THR A 1 198 ? 3.845 3.883 -10.517 1.00 96.62 198 THR A CA 1
ATOM 1444 C C . THR A 1 198 ? 4.028 4.993 -11.550 1.00 96.62 198 THR A C 1
ATOM 1446 O O . THR A 1 198 ? 3.557 6.133 -11.402 1.00 96.62 198 THR A O 1
ATOM 1449 N N . TYR A 1 199 ? 4.748 4.650 -12.612 1.00 97.06 199 TYR A N 1
ATOM 1450 C CA . TYR A 1 199 ? 5.165 5.553 -13.672 1.00 97.06 199 TYR A CA 1
ATOM 1451 C C . TYR A 1 199 ? 4.717 4.969 -15.014 1.00 97.06 199 TYR A C 1
ATOM 1453 O O . TYR A 1 199 ? 5.151 3.872 -15.364 1.00 97.06 199 TYR A O 1
AT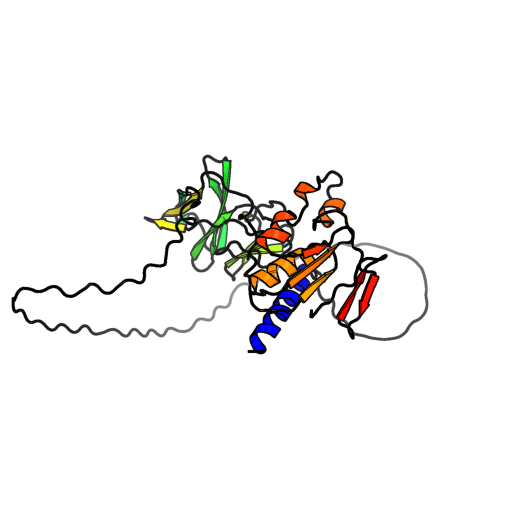OM 1461 N N . PRO A 1 200 ? 3.838 5.663 -15.763 1.00 97.44 200 PRO A N 1
ATOM 1462 C CA . PRO A 1 200 ? 3.411 5.217 -17.084 1.00 97.44 200 PRO A CA 1
ATOM 1463 C C . PRO A 1 200 ? 4.605 4.928 -17.991 1.00 97.44 200 PRO A C 1
ATOM 1465 O O . PRO A 1 200 ? 5.520 5.750 -18.062 1.00 97.44 200 PRO A O 1
ATOM 1468 N N . VAL A 1 201 ? 4.568 3.784 -18.674 1.00 98.19 201 VAL A N 1
ATOM 1469 C CA . VAL A 1 201 ? 5.600 3.335 -19.613 1.00 98.19 201 VAL A CA 1
ATOM 1470 C C . VAL A 1 201 ? 5.028 3.325 -21.025 1.00 98.19 201 VAL A C 1
ATOM 1472 O O . VAL A 1 201 ? 3.905 2.875 -21.242 1.00 98.19 201 VAL A O 1
ATOM 1475 N N . GLU A 1 202 ? 5.815 3.795 -21.981 1.00 98.12 202 GLU A N 1
ATOM 1476 C CA . GLU A 1 202 ? 5.535 3.740 -23.410 1.00 98.12 202 GLU A CA 1
ATOM 1477 C C . GLU A 1 202 ? 6.771 3.205 -24.138 1.00 98.12 202 GLU A C 1
ATOM 1479 O O . GLU A 1 202 ? 7.904 3.485 -23.744 1.00 98.12 202 GLU A O 1
ATOM 1484 N N . ILE A 1 203 ? 6.558 2.435 -25.205 1.00 98.12 203 ILE A N 1
ATOM 1485 C CA . ILE A 1 203 ? 7.642 2.025 -26.098 1.00 98.12 203 ILE A CA 1
ATOM 1486 C C . ILE A 1 203 ? 7.675 2.985 -27.283 1.00 98.12 203 ILE A C 1
ATOM 1488 O O . ILE A 1 203 ? 6.694 3.074 -28.021 1.00 98.12 203 ILE A O 1
ATOM 1492 N N . LYS A 1 204 ? 8.797 3.683 -27.476 1.00 97.44 204 LYS A N 1
ATOM 1493 C CA . LYS A 1 204 ? 9.024 4.590 -28.612 1.00 97.44 204 LYS A CA 1
ATOM 1494 C C . LYS A 1 204 ? 10.290 4.190 -29.332 1.00 97.44 204 LYS A C 1
ATOM 1496 O O . LYS A 1 204 ? 11.337 4.108 -28.701 1.00 97.44 204 LYS A O 1
ATOM 1501 N N . ASP A 1 205 ? 10.177 3.909 -30.626 1.00 96.44 205 ASP A N 1
ATOM 1502 C CA . ASP A 1 205 ? 11.323 3.604 -31.490 1.00 96.44 205 ASP A CA 1
ATOM 1503 C C . ASP A 1 205 ? 12.247 2.512 -30.906 1.00 96.44 205 ASP A C 1
ATOM 1505 O O . ASP A 1 205 ? 13.469 2.627 -30.908 1.00 96.44 205 ASP A O 1
ATOM 1509 N N . GLY A 1 206 ? 11.649 1.455 -30.338 1.00 97.12 206 GLY A N 1
ATOM 1510 C CA . GLY A 1 206 ? 12.380 0.341 -29.714 1.00 97.12 206 GLY A CA 1
ATOM 1511 C C . GLY A 1 206 ? 12.950 0.629 -28.318 1.00 97.12 206 GLY A C 1
ATOM 1512 O O . GLY A 1 206 ? 13.656 -0.217 -27.767 1.00 97.12 206 GLY A O 1
ATOM 1513 N N . ARG A 1 207 ? 12.633 1.782 -27.720 1.00 98.31 207 ARG A N 1
ATOM 1514 C CA . ARG A 1 207 ? 13.116 2.209 -26.398 1.00 98.31 207 ARG A CA 1
ATOM 1515 C C . ARG A 1 207 ? 12.001 2.240 -25.366 1.00 98.31 207 ARG A C 1
ATOM 1517 O O . ARG A 1 207 ? 10.863 2.592 -25.677 1.00 98.31 207 ARG A O 1
ATOM 1524 N N . VAL A 1 208 ? 12.335 1.877 -24.132 1.00 98.62 208 VAL A N 1
ATOM 1525 C CA . VAL A 1 208 ? 11.419 1.916 -22.991 1.00 98.62 208 VAL A CA 1
ATOM 1526 C C . VAL A 1 208 ? 11.477 3.308 -22.371 1.00 98.62 208 VAL A C 1
ATOM 1528 O O . VAL A 1 208 ? 12.502 3.699 -21.823 1.00 98.62 208 VAL A O 1
ATOM 1531 N N . VAL A 1 209 ? 10.378 4.056 -22.426 1.00 98.62 209 VAL A N 1
ATOM 1532 C CA . VAL A 1 209 ? 10.302 5.424 -21.898 1.00 98.62 209 VAL A CA 1
ATOM 1533 C C . VAL A 1 209 ? 9.270 5.482 -20.779 1.00 98.62 209 VAL A C 1
ATOM 1535 O O . VAL A 1 209 ? 8.122 5.092 -20.977 1.00 98.62 209 VAL A O 1
ATOM 1538 N N . ALA A 1 210 ? 9.648 5.992 -19.606 1.00 98.19 210 ALA A N 1
ATOM 1539 C CA . ALA A 1 210 ? 8.751 6.141 -18.460 1.00 98.19 210 ALA A CA 1
ATOM 1540 C C . ALA A 1 210 ? 8.541 7.610 -18.070 1.00 98.19 210 ALA A C 1
ATOM 1542 O O . ALA A 1 210 ? 9.452 8.429 -18.160 1.00 98.19 210 ALA A O 1
ATOM 1543 N N . GLN A 1 211 ? 7.340 7.948 -17.599 1.00 97.69 211 GLN A N 1
ATOM 1544 C CA . GLN A 1 211 ? 7.001 9.288 -17.104 1.00 97.69 211 GLN A CA 1
ATOM 1545 C C . GLN A 1 211 ? 7.368 9.423 -15.620 1.00 97.69 211 GLN A C 1
ATOM 1547 O O . GLN A 1 211 ? 6.555 9.100 -14.742 1.00 97.69 211 GLN A O 1
ATOM 1552 N N . ILE A 1 212 ? 8.584 9.899 -15.349 1.00 96.06 212 ILE A N 1
ATOM 1553 C CA . ILE A 1 212 ? 9.198 9.935 -14.013 1.00 96.06 212 ILE A CA 1
ATOM 1554 C C . ILE A 1 212 ? 9.234 11.384 -13.489 1.00 96.06 212 ILE A C 1
ATOM 1556 O O . ILE A 1 212 ? 9.588 12.290 -14.244 1.00 96.06 212 ILE A O 1
ATOM 1560 N N . PRO A 1 213 ? 8.829 11.643 -12.233 1.00 94.88 213 PRO A N 1
ATOM 1561 C CA . PRO A 1 213 ? 8.927 12.967 -11.619 1.00 94.88 213 PRO A CA 1
ATOM 1562 C C . PRO A 1 213 ? 10.372 13.350 -11.275 1.00 94.88 213 PRO A C 1
ATOM 1564 O O . PRO A 1 213 ? 11.240 12.489 -11.166 1.00 94.88 213 PRO A O 1
ATOM 1567 N N . ASP A 1 214 ? 10.610 14.641 -11.035 1.00 91.94 214 ASP A N 1
ATOM 1568 C CA . ASP A 1 214 ? 11.938 15.170 -10.672 1.00 91.94 214 ASP A CA 1
ATOM 1569 C C . ASP A 1 214 ? 12.469 14.607 -9.325 1.00 91.94 214 ASP A C 1
ATOM 1571 O O . ASP A 1 214 ? 13.674 14.647 -9.081 1.00 91.94 214 ASP A O 1
ATOM 1575 N N . GLU A 1 215 ? 11.585 14.058 -8.479 1.00 91.75 215 GLU A N 1
ATOM 1576 C CA . GLU A 1 215 ? 11.906 13.333 -7.241 1.00 91.75 215 GLU A CA 1
ATOM 1577 C C . GLU A 1 215 ? 11.036 12.070 -7.131 1.00 91.75 215 GLU A C 1
ATOM 1579 O O . GLU A 1 215 ? 9.807 12.137 -7.249 1.00 91.75 215 GLU A O 1
ATOM 1584 N N . VAL A 1 216 ? 11.654 10.911 -6.895 1.00 91.62 216 VAL A N 1
ATOM 1585 C CA . VAL A 1 216 ? 10.954 9.618 -6.780 1.00 91.62 216 VAL A CA 1
ATOM 1586 C C . VAL A 1 216 ? 10.647 9.319 -5.305 1.00 91.62 216 VAL A C 1
ATOM 1588 O O . VAL A 1 216 ? 11.546 8.955 -4.546 1.00 91.62 216 VAL A O 1
ATOM 1591 N N . PRO A 1 217 ? 9.379 9.391 -4.858 1.00 89.25 217 PRO A N 1
ATOM 1592 C CA . PRO A 1 217 ? 9.047 9.076 -3.474 1.00 89.25 217 PRO A CA 1
ATOM 1593 C C . PRO A 1 217 ? 9.137 7.568 -3.195 1.00 89.25 217 PRO A C 1
ATOM 1595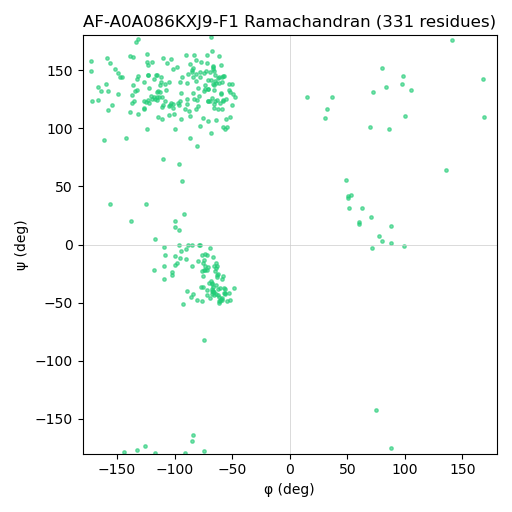 O O . PRO A 1 217 ? 8.807 6.740 -4.038 1.00 89.25 217 PRO A O 1
ATOM 1598 N N . VAL A 1 218 ? 9.477 7.180 -1.962 1.00 84.69 218 VAL A N 1
ATOM 1599 C CA . VAL A 1 218 ? 9.462 5.757 -1.546 1.00 84.69 218 VAL A CA 1
ATOM 1600 C C . VAL A 1 218 ? 8.036 5.192 -1.475 1.00 84.69 218 VAL A C 1
ATOM 1602 O O . VAL A 1 218 ? 7.807 4.005 -1.695 1.00 84.69 218 VAL A O 1
ATOM 1605 N N . ARG A 1 219 ? 7.058 6.040 -1.142 1.00 85.50 219 ARG A N 1
ATOM 1606 C CA . ARG A 1 219 ? 5.652 5.666 -0.942 1.00 85.50 219 ARG A CA 1
ATOM 1607 C C . ARG A 1 219 ? 4.763 6.540 -1.816 1.00 85.50 219 ARG A C 1
ATOM 1609 O O . ARG A 1 219 ? 4.971 7.750 -1.889 1.00 85.50 219 ARG A O 1
ATOM 1616 N N . ALA A 1 220 ? 3.732 5.955 -2.417 1.00 78.88 220 ALA A N 1
ATOM 1617 C CA . ALA A 1 220 ? 2.653 6.743 -3.001 1.00 78.88 220 ALA A CA 1
ATOM 1618 C C . ALA A 1 220 ? 1.954 7.569 -1.903 1.00 78.88 220 ALA A C 1
ATOM 1620 O O . ALA A 1 220 ? 1.830 7.124 -0.758 1.00 78.88 220 ALA A O 1
ATOM 1621 N N . ARG A 1 221 ? 1.512 8.787 -2.237 1.00 68.81 221 ARG A N 1
ATOM 1622 C CA . ARG A 1 221 ? 0.894 9.696 -1.261 1.00 68.81 221 ARG A CA 1
ATOM 1623 C C . ARG A 1 221 ? -0.523 9.240 -0.893 1.00 68.81 221 ARG A C 1
ATOM 1625 O O . ARG A 1 221 ? -1.346 9.001 -1.773 1.00 68.81 221 ARG A O 1
ATOM 1632 N N . GLY A 1 222 ? -0.817 9.247 0.408 1.00 67.75 222 GLY A N 1
ATOM 1633 C CA . GLY A 1 222 ? -2.162 9.073 0.958 1.00 67.75 222 GLY A CA 1
ATOM 1634 C C . GLY A 1 222 ? -2.592 7.624 1.205 1.00 67.75 222 GLY A C 1
ATOM 1635 O O . GLY A 1 222 ? -1.818 6.678 1.076 1.00 67.75 222 GLY A O 1
ATOM 1636 N N . VAL A 1 223 ? -3.852 7.484 1.610 1.00 72.81 223 VAL A N 1
ATOM 1637 C CA . VAL A 1 223 ? -4.555 6.211 1.826 1.00 72.81 223 VAL A CA 1
ATOM 1638 C C . VAL A 1 223 ? -5.193 5.711 0.526 1.00 72.81 223 VAL A C 1
ATOM 1640 O O . VAL A 1 223 ? -5.520 6.503 -0.359 1.00 72.81 223 VAL A O 1
ATOM 1643 N N . TYR A 1 224 ? -5.416 4.398 0.404 1.00 72.31 224 TYR A N 1
ATOM 1644 C CA . TYR A 1 224 ? -5.977 3.795 -0.818 1.00 72.31 224 TYR A CA 1
ATOM 1645 C C . TYR A 1 224 ? -7.406 4.228 -1.154 1.00 72.31 224 TYR A C 1
ATOM 1647 O O . TYR A 1 224 ? -7.847 4.073 -2.295 1.00 72.31 224 TYR A O 1
ATOM 1655 N N . ALA A 1 225 ? -8.138 4.731 -0.166 1.00 78.81 225 ALA A N 1
ATOM 1656 C CA . ALA A 1 225 ? -9.485 5.243 -0.318 1.00 78.81 225 ALA A CA 1
ATOM 1657 C C . ALA A 1 225 ? -9.748 6.305 0.738 1.00 78.81 225 ALA A C 1
ATOM 1659 O O . ALA A 1 225 ? -9.180 6.250 1.822 1.00 78.81 225 ALA A O 1
ATOM 1660 N N . LYS A 1 226 ? -10.624 7.251 0.411 1.00 83.19 226 LYS A N 1
ATOM 1661 C CA . LYS A 1 226 ? -11.108 8.250 1.359 1.00 83.19 226 LYS A CA 1
ATOM 1662 C C . LYS A 1 226 ? -12.513 7.906 1.823 1.00 83.19 226 LYS A C 1
ATOM 1664 O O . LYS A 1 226 ? -13.235 7.180 1.133 1.00 83.19 226 LYS A O 1
ATOM 1669 N N . GLU A 1 227 ? -12.901 8.459 2.962 1.00 84.56 227 GLU A N 1
ATOM 1670 C CA . GLU A 1 227 ? -14.286 8.479 3.392 1.00 84.56 227 GLU A CA 1
ATOM 1671 C C . GLU A 1 227 ? -15.161 9.037 2.266 1.00 84.56 227 GLU A C 1
ATOM 1673 O O . GLU A 1 227 ? -14.886 10.082 1.668 1.00 84.56 227 GLU A O 1
ATOM 1678 N N . LYS A 1 228 ? -16.244 8.320 1.986 1.00 83.81 228 LYS A N 1
ATOM 1679 C CA . LYS A 1 228 ? -17.359 8.837 1.209 1.00 83.81 228 LYS A CA 1
ATOM 1680 C C . LYS A 1 228 ? -18.502 8.986 2.193 1.00 83.81 228 LYS A C 1
ATOM 1682 O O . LYS A 1 228 ? -18.898 7.996 2.796 1.00 83.81 228 LYS A O 1
ATOM 1687 N N . ARG A 1 229 ? -19.012 10.207 2.373 1.00 74.44 229 ARG A N 1
ATOM 1688 C CA . ARG A 1 229 ? -20.222 10.415 3.176 1.00 74.44 229 ARG A CA 1
ATOM 1689 C C . ARG A 1 229 ? -21.371 9.683 2.496 1.00 74.44 229 ARG A C 1
ATOM 1691 O O . ARG A 1 229 ? -21.717 10.015 1.362 1.00 74.44 229 ARG A O 1
ATOM 1698 N N . GLY A 1 230 ? -21.916 8.689 3.179 1.00 77.81 230 GLY A N 1
ATOM 1699 C CA . GLY A 1 230 ? -22.993 7.852 2.677 1.00 77.81 230 GLY A CA 1
ATOM 1700 C C . GLY A 1 230 ? -24.192 7.804 3.609 1.00 77.81 230 GLY A C 1
ATOM 1701 O O . GLY A 1 230 ? -24.264 8.531 4.595 1.00 77.81 230 GLY A O 1
ATOM 1702 N N . GLN A 1 231 ? -25.158 6.953 3.268 1.00 84.44 231 GLN A N 1
ATOM 1703 C CA . GLN A 1 231 ? -26.386 6.764 4.052 1.00 84.44 231 GLN A CA 1
ATOM 1704 C C . GLN A 1 231 ? -26.302 5.567 5.008 1.00 84.44 231 GLN A C 1
ATOM 1706 O O . GLN A 1 231 ? -27.273 5.270 5.702 1.00 84.44 231 GLN A O 1
ATOM 1711 N N . ASN A 1 232 ? -25.180 4.840 5.025 1.00 87.31 232 ASN A N 1
ATOM 1712 C CA . ASN A 1 232 ? -25.043 3.683 5.893 1.00 87.31 232 ASN A CA 1
ATOM 1713 C C . ASN A 1 232 ? -24.919 4.112 7.360 1.00 87.31 232 ASN A C 1
ATOM 1715 O O . ASN A 1 232 ? -24.031 4.875 7.733 1.00 87.31 232 ASN A O 1
ATOM 1719 N N . THR A 1 233 ? -25.819 3.598 8.191 1.00 90.50 233 THR A N 1
ATOM 1720 C CA . THR A 1 233 ? -25.857 3.854 9.632 1.00 90.50 233 THR A CA 1
ATOM 1721 C C . THR A 1 233 ? -25.118 2.791 10.444 1.00 90.50 233 THR A C 1
ATOM 1723 O O . THR A 1 233 ? -25.009 2.940 11.659 1.00 90.50 233 THR A O 1
ATOM 1726 N N . GLU A 1 234 ? -24.636 1.717 9.805 1.00 94.56 234 GLU A N 1
ATOM 1727 C CA . GLU A 1 234 ? -23.885 0.656 10.475 1.00 94.56 234 GLU A CA 1
ATOM 1728 C C . GLU A 1 234 ? -22.584 1.205 11.072 1.00 94.56 234 GLU A C 1
ATOM 1730 O O . GLU A 1 234 ? -21.911 2.059 10.480 1.00 94.56 234 GLU A O 1
ATOM 1735 N N . THR A 1 235 ? -22.219 0.684 12.244 1.00 96.38 235 THR A N 1
ATOM 1736 C CA . THR A 1 235 ? -20.965 1.025 12.926 1.00 96.38 235 THR A CA 1
ATOM 1737 C C . THR A 1 235 ? -20.039 -0.182 13.015 1.00 96.38 235 THR A C 1
ATOM 1739 O O . THR A 1 235 ? -20.405 -1.213 13.576 1.00 96.38 235 THR A O 1
ATOM 1742 N N . PHE A 1 236 ? -18.817 -0.031 12.510 1.00 96.88 236 PHE A N 1
ATOM 1743 C CA . PHE A 1 236 ? -17.721 -0.967 12.756 1.00 96.88 236 PHE A CA 1
ATOM 1744 C C . PHE A 1 236 ? -16.886 -0.494 13.937 1.00 96.88 236 PHE A C 1
ATOM 1746 O O . PHE A 1 236 ? -16.446 0.661 13.949 1.00 96.88 236 PHE A O 1
ATOM 1753 N N . VAL A 1 237 ? -16.622 -1.385 14.892 1.00 97.75 237 VAL A N 1
ATOM 1754 C CA . VAL A 1 237 ? -15.674 -1.117 15.979 1.00 97.75 237 VAL A CA 1
ATOM 1755 C C . VAL A 1 237 ? -14.403 -1.938 15.789 1.00 97.75 237 VAL A C 1
ATOM 1757 O O . VAL A 1 237 ? -14.421 -3.162 15.704 1.00 97.75 237 VAL A O 1
ATOM 1760 N N . LEU A 1 238 ? -13.272 -1.241 15.740 1.00 97.38 238 LEU A N 1
ATOM 1761 C CA . LEU A 1 238 ? -11.935 -1.811 15.651 1.00 97.38 238 LEU A CA 1
ATOM 1762 C C . LEU A 1 238 ? -11.273 -1.706 17.025 1.00 97.38 238 LEU A C 1
ATOM 1764 O O . LEU A 1 238 ? -11.109 -0.607 17.554 1.00 97.38 238 LEU A O 1
ATOM 1768 N N . LEU A 1 239 ? -10.894 -2.844 17.603 1.00 96.00 239 LEU A N 1
ATOM 1769 C CA . LEU A 1 239 ? -10.236 -2.902 18.908 1.00 96.00 239 LEU A CA 1
ATOM 1770 C C . LEU A 1 239 ? -8.716 -2.990 18.740 1.00 96.00 239 LEU A C 1
ATOM 1772 O O . LEU A 1 239 ? -8.205 -3.931 18.131 1.00 96.00 239 LEU A O 1
ATOM 1776 N N . GLY A 1 240 ? -8.005 -2.022 19.315 1.00 93.94 240 GLY A N 1
ATOM 1777 C CA . GLY A 1 240 ? -6.548 -1.937 19.346 1.00 93.94 240 GLY A CA 1
ATOM 1778 C C . GLY A 1 240 ? -5.949 -1.007 18.285 1.00 93.94 240 GLY A C 1
ATOM 1779 O O . GLY A 1 240 ? -6.411 -0.934 17.149 1.00 93.94 240 GLY A O 1
ATOM 1780 N N . GLY A 1 241 ? -4.854 -0.330 18.642 1.00 92.00 241 GLY A N 1
ATOM 1781 C CA . GLY A 1 241 ? -4.101 0.572 17.762 1.00 92.00 241 GLY A CA 1
ATOM 1782 C C . GLY A 1 241 ? -2.937 -0.111 17.039 1.00 92.00 241 GLY A C 1
ATOM 1783 O O . GLY A 1 241 ? -1.791 0.311 17.184 1.00 92.00 241 GLY A O 1
ATOM 1784 N N . GLY A 1 242 ? -3.194 -1.207 16.321 1.00 91.75 242 GLY A N 1
ATOM 1785 C CA . GLY A 1 242 ? -2.163 -1.986 15.614 1.00 91.75 242 GLY A CA 1
ATOM 1786 C C . GLY A 1 242 ? -2.335 -2.026 14.092 1.00 91.75 242 GLY A C 1
ATOM 1787 O O . GLY A 1 242 ? -3.294 -1.481 13.543 1.00 91.75 242 GLY A O 1
ATOM 1788 N N . ALA A 1 243 ? -1.430 -2.741 13.410 1.00 90.12 243 ALA A N 1
ATOM 1789 C CA . ALA A 1 243 ? -1.455 -2.919 11.952 1.00 90.12 243 ALA A CA 1
ATOM 1790 C C . ALA A 1 243 ? -2.770 -3.518 11.440 1.00 90.12 243 ALA A C 1
ATOM 1792 O O . ALA A 1 243 ? -3.290 -3.071 10.419 1.00 90.12 243 ALA A O 1
ATOM 1793 N N . ALA A 1 244 ? -3.352 -4.464 12.182 1.00 91.06 244 ALA A N 1
ATOM 1794 C CA . ALA A 1 244 ? -4.631 -5.072 11.831 1.00 91.06 244 ALA A CA 1
ATOM 1795 C C . ALA A 1 244 ? -5.773 -4.043 11.798 1.00 91.06 244 ALA A C 1
ATOM 1797 O O . ALA A 1 244 ? -6.494 -3.964 10.808 1.00 91.06 244 ALA A O 1
ATOM 1798 N N . ALA A 1 245 ? -5.906 -3.211 12.837 1.00 94.06 245 ALA A N 1
ATOM 1799 C CA . ALA A 1 245 ? -6.956 -2.198 12.906 1.00 94.06 245 ALA A CA 1
ATOM 1800 C C . ALA A 1 245 ? -6.760 -1.093 11.857 1.00 94.06 245 ALA A C 1
ATOM 1802 O O . ALA A 1 245 ? -7.713 -0.716 11.176 1.00 94.06 245 ALA A O 1
ATOM 1803 N N . ALA A 1 246 ? -5.525 -0.617 11.664 1.00 92.19 246 ALA A N 1
ATOM 1804 C CA . ALA A 1 246 ? -5.218 0.365 10.622 1.00 92.19 246 ALA A CA 1
ATOM 1805 C C . ALA A 1 246 ? -5.573 -0.165 9.220 1.00 92.19 246 ALA A C 1
ATOM 1807 O O . ALA A 1 246 ? -6.260 0.506 8.449 1.00 92.19 246 ALA A O 1
ATOM 1808 N N . THR A 1 247 ? -5.185 -1.408 8.920 1.00 90.06 247 THR A N 1
ATOM 1809 C CA . THR A 1 247 ? -5.490 -2.057 7.637 1.00 90.06 247 THR A CA 1
ATOM 1810 C C . THR A 1 247 ? -6.983 -2.311 7.467 1.00 90.06 247 THR A C 1
ATOM 1812 O O . THR A 1 247 ? -7.520 -2.113 6.376 1.00 90.06 247 THR A O 1
ATOM 1815 N N . ALA A 1 248 ? -7.676 -2.725 8.531 1.00 93.19 248 ALA A N 1
ATOM 1816 C CA . ALA A 1 248 ? -9.117 -2.944 8.504 1.00 93.19 248 ALA A CA 1
ATOM 1817 C C . ALA A 1 248 ? -9.869 -1.648 8.178 1.00 93.19 248 ALA A C 1
ATOM 1819 O O . ALA A 1 248 ? -10.733 -1.658 7.303 1.00 93.19 248 ALA A O 1
ATOM 1820 N N . ALA A 1 249 ? -9.497 -0.528 8.805 1.00 94.06 249 ALA A N 1
ATOM 1821 C CA . ALA A 1 249 ? -10.086 0.777 8.517 1.00 94.06 249 ALA A CA 1
ATOM 1822 C C . ALA A 1 249 ? -9.904 1.187 7.044 1.00 94.06 249 ALA A C 1
ATOM 1824 O O . ALA A 1 249 ? -10.871 1.566 6.381 1.00 94.06 249 ALA A O 1
ATOM 1825 N N . GLU A 1 250 ? -8.687 1.059 6.506 1.00 90.38 250 GLU A N 1
ATOM 1826 C CA . GLU A 1 250 ? -8.412 1.367 5.096 1.00 90.38 250 GLU A CA 1
ATOM 1827 C C . GLU A 1 250 ? -9.162 0.442 4.143 1.00 90.38 250 GLU A C 1
ATOM 1829 O O . GLU A 1 250 ? -9.732 0.902 3.153 1.00 90.38 250 GLU A O 1
ATOM 1834 N N . THR A 1 251 ? -9.197 -0.855 4.449 1.00 89.69 251 THR A N 1
ATOM 1835 C CA . THR A 1 251 ? -9.861 -1.850 3.604 1.00 89.69 251 THR A CA 1
ATOM 1836 C C . THR A 1 251 ? -11.369 -1.634 3.592 1.00 89.69 251 THR A C 1
ATOM 1838 O O . THR A 1 251 ? -11.969 -1.687 2.523 1.00 89.69 251 THR A O 1
ATOM 1841 N N . LEU A 1 252 ? -11.985 -1.314 4.737 1.00 93.12 252 LEU A N 1
ATOM 1842 C CA . LEU A 1 252 ? -13.404 -0.953 4.804 1.00 93.12 252 LEU A CA 1
ATOM 1843 C C . LEU A 1 252 ? -13.710 0.204 3.845 1.00 93.12 252 LEU A C 1
ATOM 1845 O O . LEU A 1 252 ? -14.619 0.092 3.021 1.00 93.12 252 LEU A O 1
ATOM 1849 N N . ARG A 1 253 ? -12.912 1.279 3.873 1.00 91.62 253 ARG A N 1
ATOM 1850 C CA . ARG A 1 253 ? -13.086 2.406 2.940 1.00 91.62 253 ARG A CA 1
ATOM 1851 C C . ARG A 1 253 ? -12.808 2.023 1.488 1.00 91.62 253 ARG A C 1
ATOM 1853 O O . ARG A 1 253 ? -13.561 2.428 0.604 1.00 91.62 253 ARG A O 1
ATOM 1860 N N . ALA A 1 254 ? -11.776 1.224 1.227 1.00 86.88 254 ALA A N 1
ATOM 1861 C CA . ALA A 1 254 ? -11.424 0.776 -0.122 1.00 86.88 254 ALA A CA 1
ATOM 1862 C C . ALA A 1 254 ? -12.503 -0.107 -0.759 1.00 86.88 254 ALA A C 1
ATOM 1864 O O . ALA A 1 254 ? -12.763 0.014 -1.955 1.00 86.88 254 ALA A O 1
ATOM 1865 N N . GLU A 1 255 ? -13.177 -0.927 0.043 1.00 88.44 255 GLU A N 1
ATOM 1866 C CA . GLU A 1 255 ? -14.320 -1.750 -0.367 1.00 88.44 255 GLU A CA 1
ATOM 1867 C C . GLU A 1 255 ? -15.633 -0.948 -0.453 1.00 88.44 255 GLU A C 1
ATOM 1869 O O . GLU A 1 255 ? -16.671 -1.492 -0.828 1.00 88.44 255 GLU A O 1
ATOM 1874 N N . GLY A 1 256 ? -15.594 0.352 -0.146 1.00 90.44 256 GLY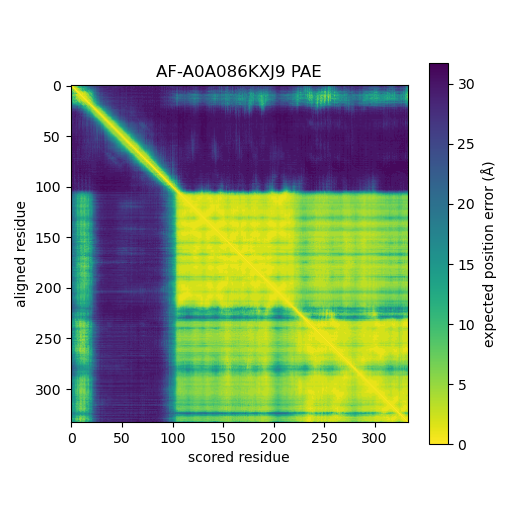 A N 1
ATOM 1875 C CA . GLY A 1 256 ? -16.723 1.266 -0.293 1.00 90.44 256 GLY A CA 1
ATOM 1876 C C . GLY A 1 256 ? -17.653 1.336 0.914 1.00 90.44 256 GLY A C 1
ATOM 1877 O O . GLY A 1 256 ? -18.756 1.857 0.771 1.00 90.44 256 GLY A O 1
ATOM 1878 N N . PHE A 1 257 ? -17.239 0.847 2.088 1.00 92.94 257 PHE A N 1
ATOM 1879 C CA . PHE A 1 257 ? -17.989 1.086 3.317 1.00 92.94 257 PHE A CA 1
ATOM 1880 C C . PHE A 1 257 ? -17.980 2.582 3.644 1.00 92.94 257 PHE A C 1
ATOM 1882 O O . PHE A 1 257 ? -16.927 3.204 3.792 1.00 92.94 257 PHE A O 1
ATOM 1889 N N . ASP A 1 258 ? -19.170 3.143 3.781 1.00 92.62 258 ASP A N 1
ATOM 1890 C CA . ASP A 1 258 ? -19.471 4.564 3.950 1.00 92.62 258 ASP A CA 1
ATOM 1891 C C . ASP A 1 258 ? -20.135 4.871 5.306 1.00 92.62 258 ASP A C 1
ATOM 1893 O O . ASP A 1 258 ? -20.514 6.010 5.561 1.00 92.62 258 ASP A O 1
ATOM 1897 N N . GLY A 1 259 ? -20.258 3.862 6.179 1.00 93.88 259 GLY A N 1
ATOM 1898 C CA . GLY A 1 259 ? -20.777 4.007 7.540 1.00 93.88 259 GLY A CA 1
ATOM 1899 C C . GLY A 1 259 ? -19.716 4.439 8.554 1.00 93.88 259 GLY A C 1
ATOM 1900 O O . GLY A 1 259 ? -18.587 4.812 8.205 1.00 93.88 259 GLY A O 1
ATOM 1901 N N . ARG A 1 260 ? -20.065 4.369 9.840 1.00 95.69 260 ARG A N 1
ATOM 1902 C CA . ARG A 1 260 ? -19.197 4.822 10.936 1.00 95.69 260 ARG A CA 1
ATOM 1903 C C . ARG A 1 260 ? -18.130 3.773 11.252 1.00 95.69 260 ARG A C 1
ATOM 1905 O O . ARG A 1 260 ? -18.435 2.592 11.386 1.00 95.69 260 ARG A O 1
ATOM 1912 N N . ILE A 1 261 ? -16.882 4.209 11.414 1.00 96.81 261 ILE A N 1
ATOM 1913 C CA . ILE A 1 261 ? -15.785 3.370 11.914 1.00 96.81 261 ILE A CA 1
ATOM 1914 C C . ILE A 1 261 ? -15.265 4.006 13.200 1.00 96.81 261 ILE A C 1
ATOM 1916 O O . ILE A 1 261 ? -14.890 5.180 13.198 1.00 96.81 261 ILE A O 1
ATOM 1920 N N . VAL A 1 262 ? -15.230 3.236 14.284 1.00 97.31 262 VAL A N 1
ATOM 1921 C CA . VAL A 1 262 ? -14.639 3.644 15.562 1.00 97.31 262 VAL A CA 1
ATOM 1922 C C . VAL A 1 262 ? -13.446 2.745 15.847 1.00 97.31 262 VAL A C 1
ATOM 1924 O O . VAL A 1 262 ? -13.571 1.527 15.821 1.00 97.31 262 VAL A O 1
ATOM 1927 N N . MET A 1 263 ? -12.288 3.334 16.115 1.00 97.75 263 MET A N 1
ATOM 1928 C CA . MET A 1 263 ? -11.077 2.622 16.508 1.00 97.75 263 MET A CA 1
ATOM 1929 C C . MET A 1 263 ? -10.767 2.947 17.964 1.00 97.75 263 MET A C 1
ATOM 1931 O O . MET A 1 263 ? -10.552 4.109 18.297 1.00 97.75 263 MET A O 1
ATOM 1935 N N . ILE A 1 264 ? -10.762 1.933 18.822 1.00 97.38 264 ILE A N 1
ATOM 1936 C CA . ILE A 1 264 ? -10.517 2.070 20.259 1.00 97.38 264 ILE A CA 1
ATOM 1937 C C . ILE A 1 264 ? -9.076 1.650 20.538 1.00 97.38 264 ILE A C 1
ATOM 1939 O O . ILE A 1 264 ? -8.709 0.498 20.306 1.00 97.38 264 ILE A O 1
ATOM 1943 N N . CYS A 1 265 ? -8.268 2.579 21.036 1.00 96.12 265 CYS A N 1
ATOM 1944 C CA . CYS A 1 265 ? -6.859 2.381 21.342 1.00 96.12 265 CYS A CA 1
ATOM 1945 C C . CYS A 1 265 ? -6.615 2.643 22.828 1.00 96.12 265 CYS A C 1
ATOM 1947 O O . CYS A 1 265 ? -6.940 3.717 23.335 1.00 96.12 265 CYS A O 1
ATOM 1949 N N . GLU A 1 266 ? -5.978 1.691 23.505 1.00 95.69 266 GLU A N 1
ATOM 1950 C CA . GLU A 1 266 ? -5.532 1.889 24.884 1.00 95.69 266 GLU A CA 1
ATOM 1951 C C . GLU A 1 266 ? -4.419 2.941 24.962 1.00 95.69 266 GLU A C 1
ATOM 1953 O O . GLU A 1 266 ? -4.380 3.740 25.892 1.00 95.69 266 GLU A O 1
ATOM 1958 N N . GLU A 1 267 ? -3.528 2.974 23.972 1.00 94.25 267 GLU A N 1
ATOM 1959 C CA . GLU A 1 267 ? -2.400 3.895 23.963 1.00 94.25 267 GLU A CA 1
ATOM 1960 C C . GLU A 1 267 ? -2.809 5.356 23.704 1.00 94.25 267 GLU A C 1
ATOM 1962 O O . GLU A 1 267 ? -3.823 5.659 23.070 1.00 94.25 267 GLU A O 1
ATOM 1967 N N . SER A 1 268 ? -1.957 6.282 24.154 1.00 94.38 268 SER A N 1
ATOM 1968 C CA . SER A 1 268 ? -2.109 7.731 23.964 1.00 94.38 268 SER A CA 1
ATOM 1969 C C . SER A 1 268 ? -1.708 8.223 22.570 1.00 94.38 268 SER A C 1
ATOM 1971 O O . SER A 1 268 ? -1.783 9.420 22.289 1.00 94.38 268 SER A O 1
ATOM 1973 N N . VAL A 1 269 ? -1.263 7.315 21.698 1.00 94.06 269 VAL A N 1
ATOM 1974 C CA . VAL A 1 269 ? -0.684 7.615 20.385 1.00 94.06 269 VAL A CA 1
ATOM 1975 C C . VAL A 1 269 ? -1.450 6.905 19.265 1.00 94.06 269 VAL A C 1
ATOM 1977 O O . VAL A 1 269 ? -2.063 5.862 19.504 1.00 94.06 269 VAL A O 1
ATOM 1980 N N . PRO A 1 270 ? -1.419 7.430 18.025 1.00 94.00 270 PRO A N 1
ATOM 1981 C CA . PRO A 1 270 ? -2.045 6.772 16.879 1.00 94.00 270 PRO A CA 1
ATOM 1982 C C . PRO A 1 270 ? -1.438 5.389 16.600 1.00 94.00 270 PRO A C 1
ATOM 1984 O O . PRO A 1 270 ? -0.312 5.129 17.026 1.00 94.00 270 PRO A O 1
ATOM 1987 N N . PRO A 1 271 ? -2.130 4.518 15.839 1.00 94.25 271 PRO A N 1
ATOM 1988 C CA . PRO A 1 271 ? -1.616 3.205 15.473 1.00 94.25 271 PRO A CA 1
ATOM 1989 C C . PRO A 1 271 ? -0.195 3.253 14.910 1.00 94.25 271 PRO A C 1
ATOM 1991 O O . PRO A 1 271 ? 0.101 4.001 13.973 1.00 94.25 271 PRO A O 1
ATOM 1994 N N . TYR A 1 272 ? 0.669 2.413 15.467 1.00 92.25 272 TYR A N 1
ATOM 1995 C CA . TYR A 1 272 ? 2.095 2.386 15.171 1.00 92.25 272 TYR A CA 1
ATOM 1996 C C . TYR A 1 272 ? 2.607 0.952 14.995 1.00 92.25 272 TYR A C 1
ATOM 1998 O O . TYR A 1 272 ? 1.973 -0.030 15.396 1.00 92.25 272 TYR A O 1
ATOM 2006 N N . ASP A 1 273 ? 3.761 0.840 14.353 1.00 89.50 273 ASP A N 1
ATOM 2007 C CA . ASP A 1 273 ? 4.433 -0.404 14.017 1.00 89.50 273 ASP A CA 1
ATOM 2008 C C . ASP A 1 273 ? 5.209 -0.945 15.227 1.00 89.50 273 ASP A C 1
ATOM 2010 O O . ASP A 1 273 ? 6.398 -0.685 15.424 1.00 89.50 273 ASP A O 1
ATOM 2014 N N . ARG A 1 274 ? 4.496 -1.673 16.092 1.00 89.31 274 ARG A N 1
ATOM 2015 C CA . ARG A 1 274 ? 5.055 -2.285 17.311 1.00 89.31 274 ARG A CA 1
ATOM 2016 C C . ARG A 1 274 ? 6.249 -3.212 17.039 1.00 89.31 274 ARG A C 1
ATOM 2018 O O . ARG A 1 274 ? 7.211 -3.123 17.801 1.00 89.31 274 ARG A O 1
ATOM 2025 N N . PRO A 1 275 ? 6.243 -4.079 16.003 1.00 87.19 275 PRO A N 1
ATOM 2026 C CA . PRO A 1 275 ? 7.408 -4.893 15.654 1.00 87.19 275 PRO A CA 1
ATOM 2027 C C . PRO A 1 275 ? 8.728 -4.117 15.560 1.00 87.19 275 PRO A C 1
ATOM 2029 O O . PRO A 1 275 ? 9.750 -4.628 16.032 1.00 87.19 275 PRO A O 1
ATOM 2032 N N . VAL A 1 276 ? 8.715 -2.875 15.048 1.00 86.25 276 VAL A N 1
ATOM 2033 C CA . VAL A 1 276 ? 9.922 -2.027 14.957 1.00 86.25 276 VAL A CA 1
ATOM 2034 C C . VAL A 1 276 ? 10.573 -1.831 16.318 1.00 86.25 276 VAL A C 1
ATOM 2036 O O . VAL A 1 276 ? 11.799 -1.867 16.412 1.00 86.25 276 VAL A O 1
ATOM 2039 N N . LEU A 1 277 ? 9.784 -1.689 17.384 1.00 86.88 277 LEU A N 1
ATOM 2040 C CA . LEU A 1 277 ? 10.306 -1.435 18.728 1.00 86.88 277 LEU A CA 1
ATOM 2041 C C . LEU A 1 277 ? 11.185 -2.579 19.246 1.00 86.88 277 LEU A C 1
ATOM 2043 O O . LEU A 1 277 ? 12.083 -2.345 20.045 1.00 86.88 277 LEU A O 1
ATOM 2047 N N . THR A 1 278 ? 10.993 -3.806 18.755 1.00 84.56 278 THR A N 1
ATOM 2048 C CA . THR A 1 278 ? 11.842 -4.949 19.138 1.00 84.56 278 THR A CA 1
ATOM 2049 C C . THR A 1 278 ? 13.183 -4.991 18.401 1.00 84.56 278 THR A C 1
ATOM 2051 O O . THR A 1 278 ? 14.070 -5.751 18.787 1.00 84.56 278 THR A O 1
ATOM 2054 N N . LYS A 1 279 ? 13.335 -4.209 17.323 1.00 81.94 279 LYS A N 1
ATOM 2055 C CA . LYS A 1 279 ? 14.514 -4.209 16.436 1.00 81.94 279 LYS A CA 1
ATOM 2056 C C . LYS A 1 279 ? 15.249 -2.871 16.413 1.00 81.94 279 LYS A C 1
ATOM 2058 O O . LYS A 1 279 ? 16.430 -2.835 16.088 1.00 81.94 279 LYS A O 1
ATOM 2063 N N . ASN A 1 280 ? 14.570 -1.789 16.778 1.00 84.56 280 ASN A N 1
ATOM 2064 C CA . ASN A 1 280 ? 15.125 -0.452 16.893 1.00 84.56 280 ASN A CA 1
ATOM 2065 C C . ASN A 1 280 ? 14.512 0.263 18.104 1.00 84.56 280 ASN A C 1
ATOM 2067 O O . ASN A 1 280 ? 13.488 0.936 17.999 1.00 84.56 280 ASN A O 1
ATOM 2071 N N . LEU A 1 281 ? 15.175 0.142 19.254 1.00 83.69 281 LEU A N 1
ATOM 2072 C CA . LEU A 1 281 ? 14.742 0.764 20.511 1.00 83.69 281 LEU A CA 1
ATOM 2073 C C . LEU A 1 281 ? 14.791 2.302 20.474 1.00 83.69 281 LEU A C 1
ATOM 2075 O O . LEU A 1 281 ? 14.129 2.954 21.273 1.00 83.69 281 LEU A O 1
ATOM 2079 N N . ASN A 1 282 ? 15.533 2.884 19.526 1.00 87.25 282 ASN A N 1
ATOM 2080 C CA . ASN A 1 282 ? 15.667 4.332 19.342 1.00 87.25 282 ASN A CA 1
ATOM 2081 C C . ASN A 1 282 ? 14.701 4.885 18.281 1.00 87.25 282 ASN A C 1
ATOM 2083 O O . ASN A 1 282 ? 14.873 6.010 17.798 1.00 87.25 282 ASN A O 1
ATOM 2087 N N . ALA A 1 283 ? 13.714 4.093 17.856 1.00 86.00 283 ALA A N 1
ATOM 2088 C CA . ALA A 1 283 ? 12.756 4.521 16.855 1.00 86.00 283 ALA A CA 1
ATOM 2089 C C . ALA A 1 283 ? 11.932 5.715 17.363 1.00 86.00 283 ALA A C 1
ATOM 2091 O O . ALA A 1 283 ? 11.285 5.661 18.407 1.00 86.00 283 ALA A O 1
ATOM 2092 N N . LYS A 1 284 ? 11.940 6.809 16.596 1.00 89.19 284 LYS A N 1
ATOM 2093 C CA . LYS A 1 284 ? 11.090 7.974 16.865 1.00 89.19 284 LYS A CA 1
ATOM 2094 C C . LYS A 1 284 ? 9.648 7.646 16.496 1.00 89.19 284 LYS A C 1
ATOM 2096 O O . LYS A 1 284 ? 9.417 7.083 15.426 1.00 89.19 284 LYS A O 1
ATOM 2101 N N . LEU A 1 285 ? 8.698 8.054 17.340 1.00 86.56 285 LEU A N 1
ATOM 2102 C CA . LEU A 1 285 ? 7.273 7.760 17.165 1.00 86.56 285 LEU A CA 1
ATOM 2103 C C . LEU A 1 285 ? 6.764 8.135 15.766 1.00 86.56 285 LEU A C 1
ATOM 2105 O O . LEU A 1 285 ? 6.170 7.299 15.094 1.00 86.56 285 LEU A O 1
ATOM 2109 N N . ASP A 1 286 ? 7.079 9.343 15.295 1.00 85.62 286 ASP A N 1
ATOM 2110 C CA . ASP A 1 286 ? 6.632 9.848 13.988 1.00 85.62 286 ASP A CA 1
ATOM 2111 C C . ASP A 1 286 ? 7.059 8.959 12.809 1.00 85.62 286 ASP A C 1
ATOM 2113 O O . ASP A 1 286 ? 6.370 8.900 11.792 1.00 85.62 286 ASP A O 1
ATOM 2117 N N . ASN A 1 287 ? 8.165 8.221 12.955 1.00 85.06 287 ASN A N 1
ATOM 2118 C CA . ASN A 1 287 ? 8.693 7.338 11.914 1.00 85.06 287 ASN A CA 1
ATOM 2119 C C . ASN A 1 287 ? 8.049 5.946 11.919 1.00 85.06 287 ASN A C 1
ATOM 2121 O O . ASN A 1 287 ? 8.163 5.224 10.928 1.00 85.06 287 ASN A O 1
ATOM 2125 N N . ILE A 1 288 ? 7.409 5.560 13.024 1.00 88.56 288 ILE A N 1
ATOM 2126 C CA . ILE A 1 288 ? 6.791 4.240 13.201 1.00 88.56 288 ILE A CA 1
ATOM 2127 C C . ILE A 1 288 ? 5.266 4.300 13.205 1.00 88.56 288 ILE A C 1
ATOM 2129 O O . ILE A 1 288 ? 4.626 3.256 13.291 1.00 88.56 288 ILE A O 1
ATOM 2133 N N . LEU A 1 289 ? 4.659 5.485 13.098 1.00 91.50 289 LEU A N 1
ATOM 2134 C CA . LEU A 1 289 ? 3.219 5.585 12.886 1.00 91.50 289 LEU A CA 1
ATOM 2135 C C . LEU A 1 289 ? 2.841 4.874 11.583 1.00 91.50 289 LEU A C 1
ATOM 2137 O O . LEU A 1 289 ? 3.404 5.131 10.518 1.00 91.50 289 LEU A O 1
ATOM 2141 N N . LEU A 1 290 ? 1.832 4.012 11.659 1.00 90.75 290 LEU A N 1
ATOM 2142 C CA . LEU A 1 290 ? 1.285 3.331 10.485 1.00 90.75 290 LEU A CA 1
ATOM 2143 C C . LEU A 1 290 ? 0.581 4.336 9.572 1.00 90.75 290 LEU A C 1
ATOM 2145 O O . LEU A 1 290 ? 0.714 4.290 8.344 1.00 90.75 290 LEU A O 1
ATOM 2149 N N . ARG A 1 291 ? -0.137 5.272 10.203 1.00 90.44 291 ARG A N 1
ATOM 2150 C CA . ARG A 1 291 ? -0.708 6.474 9.601 1.00 90.44 291 ARG A CA 1
ATOM 2151 C C . ARG A 1 291 ? -0.685 7.627 10.603 1.00 90.44 291 ARG A C 1
ATOM 2153 O O . ARG A 1 291 ? -0.943 7.400 11.785 1.00 90.44 291 ARG A O 1
ATOM 2160 N N . PRO A 1 292 ? -0.460 8.869 10.144 1.00 90.94 292 PRO A N 1
ATOM 2161 C CA . PRO A 1 292 ? -0.717 10.045 10.964 1.00 90.94 292 PRO A CA 1
ATOM 2162 C C . PRO A 1 292 ? -2.183 10.085 11.410 1.00 90.94 292 PRO A C 1
ATOM 2164 O O . PRO A 1 292 ? -3.075 9.741 10.630 1.00 90.94 292 PRO A O 1
ATOM 2167 N N . LEU A 1 293 ? -2.446 10.581 12.623 1.00 92.25 293 LEU A N 1
ATOM 2168 C CA . LEU A 1 293 ? -3.810 10.699 13.162 1.00 92.25 293 LEU A CA 1
ATOM 2169 C C . LEU A 1 293 ? -4.744 11.454 12.211 1.00 92.25 293 LEU A C 1
ATOM 2171 O O . LEU A 1 293 ? -5.866 11.025 11.958 1.00 92.25 293 LEU A O 1
ATOM 2175 N N . LYS A 1 294 ? -4.227 12.538 11.627 1.00 91.88 294 LYS A N 1
ATOM 2176 C CA . LYS A 1 294 ? -4.932 13.367 10.652 1.00 91.88 294 LYS A CA 1
ATOM 2177 C C . LYS A 1 294 ? -5.420 12.562 9.446 1.00 91.88 294 LYS A C 1
ATOM 2179 O O . LYS A 1 294 ? -6.553 12.734 9.028 1.00 91.88 294 LYS A O 1
ATOM 2184 N N . ALA A 1 295 ? -4.609 11.642 8.921 1.00 90.25 295 ALA A N 1
ATOM 2185 C CA . ALA A 1 295 ? -5.016 10.800 7.796 1.00 90.25 295 ALA A CA 1
ATOM 2186 C C . ALA A 1 295 ? -6.130 9.814 8.199 1.00 90.25 295 ALA A C 1
ATOM 2188 O O . ALA A 1 295 ? -7.073 9.592 7.444 1.00 90.25 295 ALA A O 1
ATOM 2189 N N . LEU A 1 296 ? -6.073 9.253 9.412 1.00 91.88 296 LEU A N 1
ATOM 2190 C CA . LEU A 1 296 ? -7.135 8.370 9.911 1.00 91.88 296 LEU A CA 1
ATOM 2191 C C . LEU A 1 296 ? -8.460 9.123 10.101 1.00 91.88 296 LEU A C 1
ATOM 2193 O O . LEU A 1 296 ? -9.516 8.627 9.716 1.00 91.88 296 LEU A O 1
ATOM 2197 N N . GLN A 1 297 ? -8.414 10.324 10.671 1.00 93.12 297 GLN A N 1
ATOM 2198 C CA . GLN A 1 297 ? -9.617 11.095 10.983 1.00 93.12 297 GLN A CA 1
ATOM 2199 C C . GLN A 1 297 ? -10.178 11.834 9.765 1.00 93.12 297 GLN A C 1
ATOM 2201 O O . GLN A 1 297 ? -11.371 11.744 9.502 1.00 93.12 297 GLN A O 1
ATOM 2206 N N . GLU A 1 298 ? -9.340 12.543 9.009 1.00 91.12 298 GLU A N 1
ATOM 2207 C CA . GLU A 1 298 ? -9.790 13.416 7.919 1.00 91.12 298 GLU A CA 1
ATOM 2208 C C . GLU A 1 298 ? -9.898 12.691 6.578 1.00 91.12 298 GLU A C 1
ATOM 2210 O O . GLU A 1 298 ? -10.847 12.935 5.835 1.00 91.12 298 GLU A O 1
ATOM 2215 N N . ASP A 1 299 ? -8.952 11.802 6.245 1.00 90.75 299 ASP A N 1
ATOM 2216 C CA . ASP A 1 299 ? -9.021 11.077 4.974 1.00 90.75 299 ASP A CA 1
ATOM 2217 C C . ASP A 1 299 ? -9.918 9.842 5.080 1.00 90.75 299 ASP A C 1
ATOM 2219 O O . ASP A 1 299 ? -10.702 9.605 4.166 1.00 90.75 299 ASP A O 1
ATOM 2223 N N . LEU A 1 300 ? -9.837 9.057 6.163 1.00 91.81 300 LEU A N 1
ATOM 2224 C CA . LEU A 1 300 ? -10.645 7.837 6.330 1.00 91.81 300 LEU A CA 1
ATOM 2225 C C . LEU A 1 300 ? -11.942 8.040 7.125 1.00 91.81 300 LEU A C 1
ATOM 2227 O O . LEU A 1 300 ? -12.775 7.130 7.129 1.00 91.81 300 LEU A O 1
ATOM 2231 N N . GLY A 1 301 ? -12.147 9.180 7.790 1.00 93.50 301 GLY A N 1
ATOM 2232 C CA . GLY A 1 301 ? -13.344 9.399 8.612 1.00 93.50 301 GLY A CA 1
ATOM 2233 C C . GLY A 1 301 ? -13.444 8.420 9.786 1.00 93.50 301 GLY A C 1
ATOM 2234 O O . GLY A 1 301 ? -14.539 7.974 10.132 1.00 93.50 301 GLY A O 1
ATOM 2235 N N . VAL A 1 302 ? -12.307 7.985 10.337 1.00 95.38 302 VAL A N 1
ATOM 2236 C CA . VAL A 1 302 ? -12.264 7.048 11.466 1.00 95.38 302 VAL A CA 1
ATOM 2237 C C . VAL A 1 302 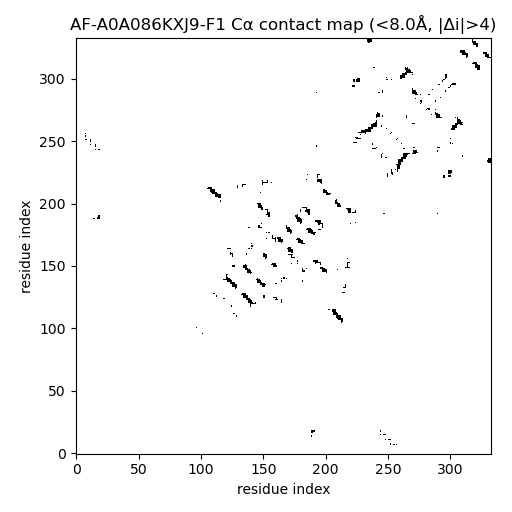? -12.288 7.837 12.765 1.00 95.38 302 VAL A C 1
ATOM 2239 O O . VAL A 1 302 ? -11.423 8.678 13.017 1.00 95.38 302 VAL A O 1
ATOM 2242 N N . GLN A 1 303 ? -13.242 7.523 13.637 1.00 95.81 303 GLN A N 1
ATOM 2243 C CA . GLN A 1 303 ? -13.234 8.035 14.999 1.00 95.81 303 GLN A CA 1
ATOM 2244 C C . GLN A 1 303 ? -12.218 7.247 15.828 1.00 95.81 303 GLN A C 1
ATOM 2246 O O . GLN A 1 303 ? -12.493 6.129 16.255 1.00 95.81 303 GLN A O 1
ATOM 2251 N N . VAL A 1 304 ? -11.047 7.831 16.060 1.00 96.81 304 VAL A N 1
ATOM 2252 C CA . VAL A 1 304 ? -9.997 7.225 16.888 1.00 96.81 304 VAL A CA 1
ATOM 2253 C C . VAL A 1 304 ? -10.164 7.676 18.342 1.00 96.81 304 VAL A C 1
ATOM 2255 O O . VAL A 1 304 ? -10.057 8.866 18.634 1.00 96.81 304 VAL A O 1
ATOM 2258 N N . LEU A 1 305 ? -10.431 6.730 19.242 1.00 96.38 305 LEU A N 1
ATOM 2259 C CA . LEU A 1 305 ? -10.515 6.922 20.689 1.00 96.38 305 LEU A CA 1
ATOM 2260 C C . LEU A 1 305 ? -9.194 6.469 21.322 1.00 96.38 305 LEU A C 1
ATOM 2262 O O . LEU A 1 305 ? -8.971 5.275 21.491 1.00 96.38 305 LEU A O 1
ATOM 2266 N N . LEU A 1 306 ? -8.308 7.420 21.622 1.00 96.12 306 LEU A N 1
ATOM 2267 C CA . LEU A 1 306 ? -7.041 7.174 22.326 1.00 96.12 306 LEU A CA 1
ATOM 2268 C C . LEU A 1 306 ? -7.263 7.134 23.845 1.00 96.12 306 LEU A C 1
ATOM 2270 O O . LEU A 1 306 ? -8.286 7.627 24.329 1.00 96.12 306 LEU A O 1
ATOM 2274 N N . ASN A 1 307 ? -6.304 6.588 24.600 1.00 95.75 307 ASN A N 1
ATOM 2275 C CA . ASN A 1 307 ? -6.403 6.420 26.062 1.00 95.75 307 ASN A CA 1
ATOM 2276 C C . ASN A 1 307 ? -7.699 5.716 26.502 1.00 95.75 307 ASN A C 1
ATOM 2278 O O . ASN A 1 307 ? -8.274 6.028 27.543 1.00 95.75 307 ASN A O 1
ATOM 2282 N N . SER A 1 308 ? -8.210 4.817 25.663 1.00 96.19 308 SER A N 1
ATOM 2283 C CA . SER A 1 308 ? -9.500 4.162 25.842 1.00 96.19 308 SER A CA 1
ATOM 2284 C C . SER A 1 308 ? -9.285 2.657 25.824 1.00 96.19 308 SER A C 1
ATOM 2286 O O . SER A 1 308 ? -9.154 2.044 24.764 1.00 96.19 308 SER A O 1
ATOM 2288 N N . ARG A 1 309 ? -9.235 2.041 27.006 1.00 96.50 309 ARG A N 1
ATOM 2289 C CA . ARG A 1 309 ? -9.132 0.586 27.125 1.00 96.50 309 ARG A CA 1
ATOM 2290 C C . ARG A 1 309 ? -10.517 -0.044 27.014 1.00 96.50 309 ARG A C 1
ATOM 2292 O O . ARG A 1 309 ? -11.416 0.289 27.779 1.00 96.50 309 ARG A O 1
ATOM 2299 N N . ALA A 1 310 ? -10.681 -0.989 26.093 1.00 96.50 310 ALA A N 1
ATOM 2300 C CA . ALA A 1 310 ? -11.856 -1.854 26.060 1.00 96.50 310 ALA A CA 1
ATOM 2301 C C . ALA A 1 310 ? -11.694 -2.992 27.083 1.00 96.50 310 ALA A C 1
ATOM 2303 O O . ALA A 1 310 ? -10.719 -3.737 27.027 1.00 96.50 310 ALA A O 1
ATOM 2304 N N . VAL A 1 311 ? -12.655 -3.141 27.997 1.00 97.00 311 VAL A N 1
ATOM 2305 C CA . VAL A 1 311 ? -12.627 -4.149 29.082 1.00 97.00 311 VAL A CA 1
ATOM 2306 C C . VAL A 1 311 ? -13.630 -5.282 28.876 1.00 97.00 311 VAL A C 1
ATOM 2308 O O . VAL A 1 311 ? -13.618 -6.281 29.592 1.00 97.00 311 VAL A O 1
ATOM 2311 N N . GLY A 1 312 ? -14.516 -5.158 27.889 1.00 96.00 312 GLY A N 1
ATOM 2312 C CA . GLY A 1 312 ? -15.410 -6.243 27.511 1.00 96.00 312 GLY A CA 1
ATOM 2313 C C . GLY A 1 312 ? -16.212 -5.942 26.257 1.00 96.00 312 GLY A C 1
ATOM 2314 O O . GLY A 1 312 ? -16.431 -4.786 25.907 1.00 96.00 312 GLY A O 1
ATOM 2315 N N . VAL A 1 313 ? -16.682 -7.003 25.608 1.00 97.12 313 VAL A N 1
ATOM 2316 C CA . VAL A 1 313 ? -17.551 -6.935 24.430 1.00 97.12 313 VAL A CA 1
ATOM 2317 C C . VAL A 1 313 ? -18.792 -7.775 24.707 1.00 97.12 313 VAL A C 1
ATOM 2319 O O . VAL A 1 313 ? -18.678 -8.960 25.019 1.00 97.12 313 VAL A O 1
ATOM 2322 N N . ASP A 1 314 ? -19.972 -7.171 24.603 1.00 96.38 314 ASP A N 1
ATOM 2323 C CA . ASP A 1 314 ? -21.258 -7.860 24.694 1.00 96.38 314 ASP A CA 1
ATOM 2324 C C . ASP A 1 314 ? -21.874 -7.984 23.297 1.00 96.38 314 ASP A C 1
ATOM 2326 O O . ASP A 1 314 ? -22.291 -7.006 22.677 1.00 96.38 314 ASP A O 1
ATOM 2330 N N . LEU A 1 315 ? -21.947 -9.220 22.801 1.00 95.56 315 LEU A N 1
ATOM 2331 C CA . LEU A 1 315 ? -22.487 -9.534 21.479 1.00 95.56 315 LEU A CA 1
ATOM 2332 C C . LEU A 1 315 ? -24.021 -9.482 21.423 1.00 95.56 315 LEU A C 1
ATOM 2334 O O . LEU A 1 315 ? -24.578 -9.317 20.338 1.00 95.56 315 LEU A O 1
ATOM 2338 N N . LYS A 1 316 ? -24.716 -9.630 22.561 1.00 95.38 316 LYS A N 1
ATOM 2339 C CA . LYS A 1 316 ? -26.186 -9.586 22.616 1.00 95.38 316 LYS A CA 1
ATOM 2340 C C . LYS A 1 316 ? -26.676 -8.152 22.503 1.00 95.38 316 LYS A C 1
ATOM 2342 O O . LYS A 1 316 ? -27.563 -7.862 21.705 1.00 95.38 316 LYS A O 1
ATOM 2347 N N . THR A 1 317 ? -26.085 -7.255 23.288 1.00 95.94 317 THR A N 1
ATOM 2348 C CA . THR A 1 317 ? -26.448 -5.829 23.291 1.00 95.94 317 THR A CA 1
ATOM 2349 C C . THR A 1 317 ? -25.641 -5.000 22.287 1.00 95.94 317 THR A C 1
ATOM 2351 O O . THR A 1 317 ? -25.922 -3.806 22.118 1.00 95.94 317 THR A O 1
ATOM 2354 N N . LYS A 1 318 ? -24.675 -5.646 21.617 1.00 97.38 318 LYS A N 1
ATOM 2355 C CA . LYS A 1 318 ? -23.704 -5.080 20.677 1.00 97.38 318 LYS A CA 1
ATOM 2356 C C . LYS A 1 318 ? -23.003 -3.835 21.224 1.00 97.38 318 LYS A C 1
ATOM 2358 O O . LYS A 1 318 ? -23.054 -2.756 20.629 1.00 97.38 318 LYS A O 1
ATOM 2363 N N . THR A 1 319 ? -22.382 -3.977 22.392 1.00 97.44 319 THR A N 1
ATOM 2364 C CA . THR A 1 319 ? -21.602 -2.916 23.044 1.00 97.44 319 THR A CA 1
ATOM 2365 C C . THR A 1 319 ? -20.179 -3.346 23.328 1.00 97.44 319 THR A C 1
ATOM 2367 O O . THR A 1 319 ? -19.904 -4.495 23.671 1.00 97.44 319 THR A O 1
ATOM 2370 N N . VAL A 1 320 ? -19.271 -2.385 23.232 1.00 97.56 320 VAL A N 1
ATOM 2371 C CA . VAL A 1 320 ? -17.937 -2.462 23.812 1.00 97.56 320 VAL A CA 1
ATOM 2372 C C . VAL A 1 320 ? -17.934 -1.610 25.070 1.00 97.56 320 VAL A C 1
ATOM 2374 O O . VAL A 1 320 ? -18.218 -0.413 25.006 1.00 97.56 320 VAL A O 1
ATOM 2377 N N . ARG A 1 321 ? -17.613 -2.239 26.200 1.00 96.81 321 ARG A N 1
ATOM 2378 C CA . ARG A 1 321 ? -17.440 -1.567 27.487 1.00 96.81 321 ARG A CA 1
ATOM 2379 C C . ARG A 1 321 ? -16.035 -1.012 27.592 1.00 96.81 321 ARG A C 1
ATOM 2381 O O . ARG A 1 321 ? -15.067 -1.740 27.345 1.00 96.81 321 ARG A O 1
ATOM 2388 N N . LEU A 1 322 ? -15.938 0.255 27.968 1.00 96.50 322 LEU A N 1
ATOM 2389 C CA . LEU A 1 322 ? -14.668 0.935 28.192 1.00 96.50 322 LEU A CA 1
ATOM 2390 C C . LEU A 1 322 ? -14.320 0.949 29.684 1.00 96.50 322 LEU A C 1
ATOM 2392 O O . LEU A 1 322 ? -15.194 0.851 30.541 1.00 96.50 322 LEU A O 1
ATOM 2396 N N . GLU A 1 323 ? -13.029 1.013 29.995 1.00 95.19 323 GLU A N 1
ATOM 2397 C CA . GLU A 1 323 ? -12.546 1.153 31.368 1.00 95.19 323 GLU A CA 1
ATOM 2398 C C . GLU A 1 323 ? -12.966 2.509 31.966 1.00 95.19 323 GLU A C 1
ATOM 2400 O O . GLU A 1 323 ? -13.013 3.533 31.278 1.00 95.19 323 GLU A O 1
ATOM 2405 N N . GLY A 1 324 ? -13.248 2.524 33.270 1.00 90.38 324 GLY A N 1
ATOM 2406 C CA . GLY A 1 324 ? -13.645 3.731 33.995 1.00 90.38 324 GLY A CA 1
ATOM 2407 C C . GLY A 1 324 ? -15.089 4.160 33.715 1.00 90.38 324 GLY A C 1
ATOM 2408 O O . GLY A 1 324 ? -15.983 3.330 33.601 1.00 90.38 324 GLY A O 1
ATOM 2409 N N . ASN A 1 325 ? -15.313 5.476 33.643 1.00 83.00 325 ASN A N 1
ATOM 2410 C CA . ASN A 1 325 ? -16.639 6.081 33.438 1.00 83.00 325 ASN A CA 1
ATOM 2411 C C . ASN A 1 325 ? -16.886 6.504 31.979 1.00 83.00 325 ASN A C 1
ATOM 2413 O O . ASN A 1 325 ? -17.774 7.314 31.707 1.00 83.00 325 ASN A O 1
ATOM 2417 N N . ALA A 1 326 ? -16.068 6.024 31.039 1.00 87.88 326 ALA A N 1
ATOM 2418 C CA . ALA A 1 326 ? -16.252 6.331 29.629 1.00 87.88 326 ALA A CA 1
ATOM 2419 C C . ALA A 1 326 ? -17.531 5.651 29.098 1.00 87.88 326 ALA A C 1
ATOM 2421 O O . ALA A 1 326 ? -17.827 4.519 29.482 1.00 87.88 326 ALA A O 1
ATOM 2422 N N . PRO A 1 327 ? -18.303 6.316 28.221 1.00 91.12 327 PRO A N 1
ATOM 2423 C CA . PRO A 1 327 ? -19.521 5.733 27.678 1.00 91.12 327 PRO A CA 1
ATOM 2424 C C . PRO A 1 327 ? -19.208 4.524 26.789 1.00 91.12 327 PRO A C 1
ATOM 2426 O O . PRO A 1 327 ? -18.305 4.571 25.952 1.00 91.12 327 PRO A O 1
ATOM 2429 N N . ASP A 1 328 ? -20.011 3.470 26.933 1.00 94.62 328 ASP A N 1
ATOM 2430 C CA . ASP A 1 328 ? -19.947 2.287 26.077 1.00 94.62 328 ASP A CA 1
ATOM 2431 C C . ASP A 1 328 ? -20.135 2.645 24.595 1.00 94.62 328 ASP A C 1
ATOM 2433 O O . ASP A 1 328 ? -20.943 3.503 24.222 1.00 94.62 328 ASP A O 1
ATOM 2437 N N . VAL A 1 329 ? -19.438 1.917 23.723 1.00 96.56 329 VAL A N 1
ATOM 2438 C CA . VAL A 1 329 ? -19.512 2.108 22.271 1.00 96.56 329 VAL A CA 1
ATOM 2439 C C . VAL A 1 329 ? -20.406 1.035 21.656 1.00 96.56 329 VAL A C 1
ATOM 2441 O O . VAL A 1 329 ? -20.136 -0.158 21.775 1.00 96.56 329 VAL A O 1
ATOM 2444 N N . LYS A 1 330 ? -21.478 1.448 20.975 1.00 97.00 330 LYS A N 1
ATOM 2445 C CA . LYS A 1 330 ? -22.358 0.547 20.214 1.00 97.00 330 LYS A CA 1
ATOM 2446 C C . LYS A 1 330 ? -21.729 0.172 18.871 1.00 97.00 330 LYS A C 1
ATOM 2448 O O . LYS A 1 330 ? -21.098 1.014 18.234 1.00 97.00 330 LYS A O 1
ATOM 2453 N N . PHE A 1 331 ? -21.948 -1.064 18.429 1.00 96.75 331 PHE A N 1
ATOM 2454 C CA . PHE A 1 331 ? -21.456 -1.554 17.142 1.00 96.75 331 PHE A CA 1
ATOM 2455 C C . PHE A 1 331 ? -22.486 -2.415 16.409 1.00 96.75 331 PHE A C 1
ATOM 2457 O O . PHE A 1 331 ? -23.433 -2.931 16.995 1.00 96.75 331 PHE A O 1
ATOM 2464 N N . ASP A 1 332 ? -22.278 -2.595 15.111 1.00 96.31 332 ASP A N 1
ATOM 2465 C CA . ASP A 1 332 ? -22.971 -3.582 14.283 1.00 96.31 332 ASP A CA 1
ATOM 2466 C C . ASP A 1 332 ? -22.047 -4.718 13.858 1.00 96.31 332 ASP A C 1
ATOM 2468 O O . ASP A 1 332 ? -22.524 -5.845 13.653 1.00 96.31 332 ASP A O 1
ATOM 2472 N N . LYS A 1 333 ? -20.752 -4.405 13.721 1.00 90.50 333 LYS A N 1
ATOM 2473 C CA . LYS A 1 333 ? -19.676 -5.289 13.281 1.00 90.50 333 LYS A CA 1
ATOM 2474 C C . LYS A 1 333 ? -18.382 -5.043 14.045 1.00 90.50 333 LYS A C 1
ATOM 2476 O O . LYS A 1 333 ? -18.125 -3.872 14.417 1.00 90.50 333 LYS A O 1
#

Mean predicted aligned error: 15.58 Å